Protein AF-A0A3D5I800-F1 (afdb_monomer_lite)

Foldseek 3Di:
DVLQADPQRNVSPCSLLLLLLVLLVQLQDADDRDDDPCSLQVHAFPVVQCVVVVDPVVRSVDDDDPVRLVVQLVPCPDSRVVSNVLSVLSVVLLVPDQQSHNPWDKDWQPQDDQKTWMWTAHPVRPKIKIKIWGAGQAKDKAQCVSPPDDLVAWKAFSSPRDTDHSPDRIDTAHGGDITIIMRPD

Radius of gyration: 18.25 Å; chains: 1; bounding box: 41×35×56 Å

Secondary structure (DSSP, 8-state):
-TTT-BTTBTT-TTHHHHHHHHHHHHHHSSS-----GGGGGTPPP-HHHHHHH--GGGGG-PPPPHHHHHHHHH-TTSHHHHHHHHHHHHHHHHHT-GGGSTTSEEEE----SSEEEEEEE-TTS--EEEEEEE-SSS-EEEEGGGTT--TTS-EEETTT-PEEPTT--EEEEPTT-EEEEES--

Structure (mmCIF, N/CA/C/O backbone):
data_AF-A0A3D5I800-F1
#
_entry.id   AF-A0A3D5I800-F1
#
loop_
_atom_site.group_PDB
_atom_site.id
_atom_site.type_symbol
_atom_site.label_atom_id
_atom_site.label_alt_id
_atom_site.label_comp_id
_atom_site.label_asym_id
_atom_site.label_entity_id
_atom_site.label_seq_id
_atom_site.pdbx_PDB_ins_code
_atom_site.Cartn_x
_atom_site.Cartn_y
_atom_site.Cartn_z
_atom_site.occupancy
_atom_site.B_iso_or_equiv
_atom_site.auth_seq_id
_atom_site.auth_comp_id
_atom_site.auth_asym_id
_atom_site.auth_atom_id
_atom_site.pdbx_PDB_model_num
ATOM 1 N N . ASP A 1 1 ? -6.195 8.550 17.268 1.00 68.25 1 ASP A N 1
ATOM 2 C CA . ASP A 1 1 ? -6.037 7.678 16.099 1.00 68.25 1 ASP A CA 1
ATOM 3 C C . ASP A 1 1 ? -4.669 7.975 15.502 1.00 68.25 1 ASP A C 1
ATOM 5 O O . ASP A 1 1 ? -4.365 9.146 15.318 1.00 68.25 1 ASP A O 1
ATOM 9 N N . ALA A 1 2 ? -3.817 6.963 15.325 1.00 68.50 2 ALA A N 1
ATOM 10 C CA . ALA A 1 2 ? -2.429 7.155 14.894 1.00 68.50 2 ALA A CA 1
ATOM 11 C C . ALA A 1 2 ? -2.298 7.560 13.416 1.00 68.50 2 ALA A C 1
ATOM 13 O O . ALA A 1 2 ? -1.291 8.156 13.051 1.00 68.50 2 ALA A O 1
ATOM 14 N N . LEU A 1 3 ? -3.298 7.253 12.581 1.00 79.81 3 LEU A N 1
ATOM 15 C CA . LEU A 1 3 ? -3.317 7.628 11.160 1.00 79.81 3 LEU A CA 1
ATOM 16 C C . LEU A 1 3 ? -4.385 8.685 10.847 1.00 79.81 3 LEU A C 1
ATOM 18 O O . LEU A 1 3 ? -4.457 9.170 9.718 1.00 79.81 3 LEU A O 1
ATOM 22 N N . GLY A 1 4 ? -5.177 9.077 11.848 1.00 82.25 4 GLY A N 1
ATOM 23 C CA . GLY A 1 4 ? -6.263 10.041 11.703 1.00 82.25 4 GLY A CA 1
ATOM 24 C C . GLY A 1 4 ? -5.801 11.410 11.211 1.00 82.25 4 GLY A C 1
ATOM 25 O O . GLY A 1 4 ? -6.392 11.936 10.280 1.00 82.25 4 GLY A O 1
ATOM 26 N N . GLN A 1 5 ? -4.731 11.971 11.782 1.00 89.12 5 GLN A N 1
ATOM 27 C CA . GLN A 1 5 ? -4.221 13.317 11.474 1.00 89.12 5 GLN A CA 1
ATOM 28 C C . GLN A 1 5 ? -2.692 13.350 11.569 1.00 89.12 5 GLN A C 1
ATOM 30 O O . GLN A 1 5 ? -2.092 12.531 12.267 1.00 89.12 5 GLN A O 1
ATOM 35 N N . THR A 1 6 ? -2.065 14.312 10.894 1.00 89.38 6 THR A N 1
ATOM 36 C CA . THR A 1 6 ? -0.623 14.595 10.996 1.00 89.38 6 THR A CA 1
ATOM 37 C C . THR A 1 6 ? -0.386 16.105 11.048 1.00 89.38 6 THR A C 1
ATOM 39 O O . THR A 1 6 ? -1.284 16.884 10.740 1.00 89.38 6 THR A O 1
ATOM 42 N N . ASP A 1 7 ? 0.836 16.539 11.366 1.00 89.56 7 ASP A N 1
ATOM 43 C CA . ASP A 1 7 ? 1.195 17.968 11.339 1.00 89.56 7 ASP A CA 1
ATOM 44 C C . ASP A 1 7 ? 1.013 18.601 9.943 1.00 89.56 7 ASP A C 1
ATOM 46 O O . ASP A 1 7 ? 0.787 19.803 9.822 1.00 89.56 7 ASP A O 1
ATOM 50 N N . THR A 1 8 ? 1.093 17.790 8.880 1.00 88.75 8 THR A N 1
ATOM 51 C CA . THR A 1 8 ? 0.937 18.213 7.477 1.00 88.75 8 THR A CA 1
ATOM 52 C C . THR A 1 8 ? -0.451 17.930 6.892 1.00 88.75 8 THR A C 1
ATOM 54 O O . THR A 1 8 ? -0.758 18.413 5.806 1.00 88.75 8 THR A O 1
ATOM 57 N N . ASP A 1 9 ? -1.304 17.205 7.616 1.00 92.62 9 ASP A N 1
ATOM 58 C CA . ASP A 1 9 ? -2.738 17.044 7.365 1.00 92.62 9 ASP A CA 1
ATOM 59 C C . ASP A 1 9 ? -3.498 17.098 8.705 1.00 92.62 9 ASP A C 1
ATOM 61 O O . ASP A 1 9 ? -3.936 16.067 9.237 1.00 92.62 9 ASP A O 1
ATOM 65 N N . PRO A 1 10 ? -3.653 18.305 9.279 1.00 91.62 10 PRO A N 1
ATOM 66 C CA . PRO A 1 10 ? -4.320 18.478 10.566 1.00 91.62 10 PRO A CA 1
ATOM 67 C C . PRO A 1 10 ? -5.827 18.209 10.479 1.00 91.62 10 PRO A C 1
ATOM 69 O O . PRO A 1 10 ? -6.472 17.963 11.494 1.00 91.62 10 PRO A O 1
ATOM 72 N N . SER A 1 11 ? -6.404 18.253 9.273 1.00 93.19 11 SER A N 1
ATOM 73 C CA . SER A 1 11 ? -7.823 17.970 9.045 1.00 93.19 11 SER A CA 1
ATOM 74 C C . SER A 1 11 ? -8.146 16.477 9.007 1.00 93.19 11 SER A C 1
ATOM 76 O O . SER A 1 11 ? -9.292 16.097 9.230 1.00 93.19 11 SER A O 1
ATOM 78 N N . GLY A 1 12 ? -7.143 15.631 8.762 1.00 91.81 12 GLY A N 1
ATOM 79 C CA . GLY A 1 12 ? -7.338 14.204 8.544 1.00 91.81 12 GLY A CA 1
ATOM 80 C C . GLY A 1 12 ? -7.936 13.871 7.178 1.00 91.81 12 GLY A C 1
ATOM 81 O O . GLY A 1 12 ? -8.498 12.791 7.010 1.00 91.81 12 GLY A O 1
ATOM 82 N N . GLN A 1 13 ? -7.812 14.779 6.206 1.00 94.56 13 GLN A N 1
ATOM 83 C CA . GLN A 1 13 ? -8.347 14.621 4.856 1.00 94.56 13 GLN A CA 1
ATOM 84 C C . GLN A 1 13 ? -7.865 13.326 4.194 1.00 94.56 13 GLN A C 1
ATOM 86 O O . GLN A 1 13 ? -8.641 12.690 3.490 1.00 94.56 13 GLN A O 1
ATOM 91 N N . PHE A 1 14 ? -6.613 12.932 4.437 1.00 94.94 14 PHE A N 1
ATOM 92 C CA . PHE A 1 14 ? -5.987 11.773 3.799 1.00 94.94 14 PHE A CA 1
ATOM 93 C C . PHE A 1 14 ? -5.919 10.538 4.705 1.00 94.94 14 PHE A C 1
ATOM 95 O O . PHE A 1 14 ? -4.977 9.747 4.622 1.00 94.94 14 PHE A O 1
ATOM 102 N N . VAL A 1 15 ? -6.853 10.393 5.650 1.00 93.56 15 VAL A N 1
ATOM 103 C CA . VAL A 1 15 ? -6.837 9.274 6.609 1.00 93.56 15 VAL A CA 1
ATOM 104 C C . VAL A 1 15 ? -6.858 7.914 5.906 1.00 93.56 15 VAL A C 1
ATOM 106 O O . VAL A 1 15 ? -6.110 7.014 6.292 1.00 93.56 15 VAL A O 1
ATOM 109 N N . MET A 1 16 ? -7.659 7.774 4.848 1.00 93.31 16 MET A N 1
ATOM 110 C CA . MET A 1 16 ? -7.802 6.519 4.116 1.00 93.31 16 MET A CA 1
ATOM 111 C C . MET A 1 16 ? -6.554 6.222 3.280 1.00 93.31 16 MET A C 1
ATOM 113 O O . MET A 1 16 ? -6.027 5.112 3.307 1.00 93.31 16 MET A O 1
ATOM 117 N N . GLU A 1 17 ? -6.019 7.225 2.596 1.00 96.00 17 GLU A N 1
ATOM 118 C CA . GLU A 1 17 ? -4.810 7.105 1.791 1.00 96.00 17 GLU A CA 1
ATOM 119 C C . GLU A 1 17 ? -3.601 6.790 2.676 1.00 96.00 17 GLU A C 1
ATOM 121 O O . GLU A 1 17 ? -2.831 5.889 2.356 1.00 96.00 17 GLU A O 1
ATOM 126 N N . ARG A 1 18 ? -3.473 7.431 3.847 1.00 95.56 18 ARG A N 1
ATOM 127 C CA . ARG A 1 18 ? -2.457 7.074 4.852 1.00 95.56 18 ARG A CA 1
ATOM 128 C C . ARG A 1 18 ? -2.601 5.645 5.344 1.00 95.56 18 ARG A C 1
ATOM 130 O O . ARG A 1 18 ? -1.601 4.936 5.473 1.00 95.56 18 ARG A O 1
ATOM 137 N N . TYR A 1 19 ? -3.830 5.238 5.651 1.00 95.12 19 TYR A N 1
ATOM 138 C CA . TYR A 1 19 ? -4.133 3.881 6.080 1.00 95.12 19 TYR A CA 1
ATOM 139 C C . TYR A 1 19 ? -3.678 2.862 5.030 1.00 95.12 19 TYR A C 1
ATOM 141 O O . TYR A 1 19 ? -2.951 1.920 5.363 1.00 95.12 19 TYR A O 1
ATOM 149 N N . LEU A 1 20 ? -4.031 3.078 3.763 1.00 96.56 20 LEU A N 1
ATOM 150 C CA . LEU A 1 20 ? -3.644 2.198 2.666 1.00 96.56 20 LEU A CA 1
ATOM 151 C C . LEU A 1 20 ? -2.139 2.231 2.406 1.00 96.56 20 LEU A C 1
ATOM 153 O O . LEU A 1 20 ? -1.548 1.169 2.233 1.00 96.56 20 LEU A O 1
ATOM 157 N N . ALA A 1 21 ? -1.503 3.402 2.450 1.00 97.44 21 ALA A N 1
ATOM 158 C CA . ALA A 1 21 ? -0.060 3.550 2.284 1.00 97.44 21 ALA A CA 1
ATOM 159 C C . ALA A 1 21 ? 0.712 2.717 3.314 1.00 97.44 21 ALA A C 1
ATOM 161 O O . ALA A 1 21 ? 1.593 1.935 2.956 1.00 97.44 21 ALA A O 1
ATOM 162 N N . ALA A 1 22 ? 0.340 2.820 4.594 1.00 96.38 22 ALA A N 1
ATOM 163 C CA . ALA A 1 22 ? 0.980 2.069 5.671 1.00 96.38 22 ALA A CA 1
ATOM 164 C C . ALA A 1 22 ? 0.86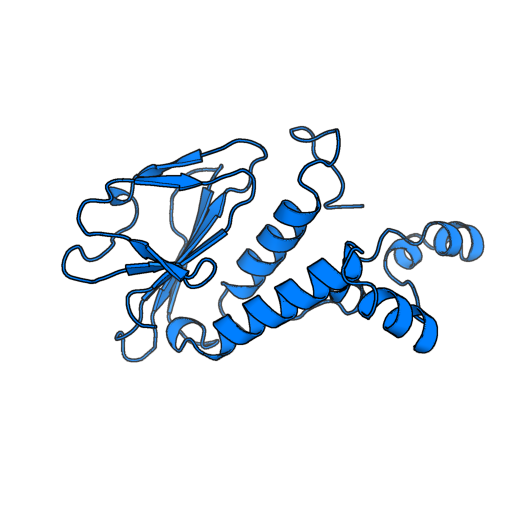2 0.548 5.463 1.00 96.38 22 ALA A C 1
ATOM 166 O O . ALA A 1 22 ? 1.843 -0.184 5.620 1.00 96.38 22 ALA A O 1
ATOM 167 N N . HIS A 1 23 ? -0.319 0.070 5.059 1.00 97.25 23 HIS A N 1
ATOM 168 C CA . HIS A 1 23 ? -0.533 -1.350 4.785 1.00 97.25 23 HIS A CA 1
ATOM 169 C C . HIS A 1 23 ? 0.185 -1.806 3.515 1.00 97.25 23 HIS A C 1
ATOM 171 O O . HIS A 1 23 ? 0.810 -2.860 3.536 1.00 97.25 23 HIS A O 1
ATOM 177 N N . CYS A 1 24 ? 0.174 -1.023 2.434 1.00 98.00 24 CYS A N 1
ATOM 178 C CA . CYS A 1 24 ? 0.892 -1.364 1.208 1.00 98.00 24 CYS A CA 1
ATOM 179 C C . CYS A 1 24 ? 2.409 -1.407 1.427 1.00 98.00 24 CYS A C 1
ATOM 181 O O . CYS A 1 24 ? 3.065 -2.295 0.886 1.00 98.00 24 CYS A O 1
ATOM 183 N N . ILE A 1 25 ? 2.967 -0.512 2.252 1.00 97.75 25 ILE A N 1
ATOM 184 C CA . ILE A 1 25 ? 4.374 -0.574 2.672 1.00 97.75 25 ILE A CA 1
ATOM 185 C C . ILE A 1 25 ? 4.639 -1.893 3.404 1.00 97.75 25 ILE A C 1
ATOM 187 O O . ILE A 1 25 ? 5.519 -2.650 2.999 1.00 97.75 25 ILE A O 1
ATOM 191 N N . MET A 1 26 ? 3.846 -2.213 4.432 1.00 97.00 26 MET A N 1
ATOM 192 C CA . MET A 1 26 ? 3.968 -3.473 5.178 1.00 97.00 26 MET A CA 1
ATOM 193 C C . MET A 1 26 ? 3.841 -4.699 4.261 1.00 97.00 26 MET A C 1
ATOM 195 O O . MET A 1 26 ? 4.598 -5.658 4.391 1.00 97.00 26 MET A O 1
ATOM 199 N N . PHE A 1 27 ? 2.911 -4.667 3.307 1.00 97.69 27 PHE A N 1
ATOM 200 C CA . PHE A 1 27 ? 2.710 -5.725 2.324 1.00 97.69 27 PHE A CA 1
ATOM 201 C C . PHE A 1 27 ? 3.779 -5.766 1.243 1.00 97.69 27 PHE A C 1
ATOM 203 O O . PHE A 1 27 ? 3.834 -6.760 0.542 1.00 97.69 27 PHE A O 1
ATOM 210 N N . ALA A 1 28 ? 4.615 -4.751 1.063 1.00 97.50 28 ALA A N 1
ATOM 211 C CA . ALA A 1 28 ? 5.714 -4.802 0.105 1.00 97.50 28 ALA A CA 1
ATOM 212 C C . ALA A 1 28 ? 6.990 -5.410 0.707 1.00 97.50 28 ALA A C 1
ATOM 214 O O . ALA A 1 28 ? 7.847 -5.891 -0.038 1.00 97.50 28 ALA A O 1
ATOM 215 N N . PHE A 1 29 ? 7.108 -5.424 2.038 1.00 97.06 29 PHE A N 1
ATOM 216 C CA . PHE A 1 29 ? 8.269 -5.962 2.742 1.00 97.06 29 PHE A CA 1
ATOM 217 C C . PHE A 1 29 ? 8.421 -7.486 2.597 1.00 97.06 29 PHE A C 1
ATOM 219 O O . PHE A 1 29 ? 7.474 -8.244 2.330 1.00 97.06 29 PHE A O 1
ATOM 226 N N . GLU A 1 30 ? 9.669 -7.939 2.685 1.00 95.31 30 GLU A N 1
ATOM 227 C CA . GLU A 1 30 ? 10.041 -9.349 2.779 1.00 95.31 30 GLU A CA 1
ATOM 228 C C . GLU A 1 30 ? 9.439 -10.001 4.029 1.00 95.31 30 GLU A C 1
ATOM 230 O O . GLU A 1 30 ? 9.161 -9.343 5.032 1.00 95.31 30 GLU A O 1
ATOM 235 N N . GLY A 1 31 ? 9.205 -11.310 3.951 1.00 94.81 31 GLY A N 1
ATOM 236 C CA . GLY A 1 31 ? 8.518 -12.052 5.003 1.00 94.81 31 GLY A CA 1
ATOM 237 C C . GLY A 1 31 ? 6.996 -12.156 4.843 1.00 94.81 31 GLY A C 1
ATOM 238 O O . GLY A 1 31 ? 6.406 -11.870 3.795 1.00 94.81 31 GLY A O 1
ATOM 239 N N . VAL A 1 32 ? 6.362 -12.651 5.908 1.00 94.62 32 VAL A N 1
ATOM 240 C CA . VAL A 1 32 ? 4.914 -12.882 5.986 1.00 94.62 32 VAL A CA 1
ATOM 241 C C . VAL A 1 32 ? 4.273 -11.714 6.738 1.00 94.62 32 VAL A C 1
ATOM 243 O O . VAL A 1 32 ? 4.547 -11.553 7.929 1.00 94.62 32 VAL A O 1
ATOM 246 N N . PRO A 1 33 ? 3.433 -10.889 6.087 1.00 93.12 33 PRO A N 1
ATOM 247 C CA . PRO A 1 33 ? 2.803 -9.761 6.756 1.00 93.12 33 PRO A CA 1
ATOM 248 C C . PRO A 1 33 ? 1.789 -10.256 7.792 1.00 93.12 33 PRO A C 1
ATOM 250 O O . PRO A 1 33 ? 0.944 -11.102 7.497 1.00 93.12 33 PRO A O 1
ATOM 253 N N . ALA A 1 34 ? 1.852 -9.700 9.000 1.00 92.75 34 ALA A N 1
ATOM 254 C CA . ALA A 1 34 ? 0.876 -9.942 10.053 1.00 92.75 34 ALA A CA 1
ATOM 255 C C . ALA A 1 34 ? -0.034 -8.720 10.184 1.00 92.75 34 ALA A C 1
ATOM 257 O O . ALA A 1 34 ? 0.440 -7.612 10.428 1.00 92.75 34 ALA A O 1
ATOM 258 N N . ILE A 1 35 ? -1.342 -8.921 10.037 1.00 90.12 35 ILE A N 1
ATOM 259 C CA . ILE A 1 35 ? -2.328 -7.843 10.136 1.00 90.12 35 ILE A CA 1
ATOM 260 C C . ILE A 1 35 ? -3.024 -7.939 11.491 1.00 90.12 35 ILE A C 1
ATOM 262 O O . ILE A 1 35 ? -3.519 -8.999 11.876 1.00 90.12 35 ILE A O 1
ATOM 266 N N . TYR A 1 36 ? -3.081 -6.827 12.222 1.00 91.06 36 TYR A N 1
ATOM 267 C CA . TYR A 1 36 ? -3.880 -6.755 13.439 1.00 91.06 36 TYR A CA 1
ATOM 268 C C . TYR A 1 36 ? -5.374 -6.762 13.089 1.00 91.06 36 TYR A C 1
ATOM 270 O O . TYR A 1 36 ? -5.808 -5.978 12.252 1.00 91.06 36 TYR A O 1
ATOM 278 N N . PHE A 1 37 ? -6.169 -7.615 13.742 1.00 91.00 37 PHE A N 1
ATOM 279 C CA . PHE A 1 37 ? -7.572 -7.849 13.370 1.00 91.00 37 PHE A CA 1
ATOM 280 C C . PHE A 1 37 ? -8.401 -6.561 13.257 1.00 91.00 37 PHE A C 1
ATOM 282 O O . PHE A 1 37 ? -9.034 -6.334 12.235 1.00 91.00 37 PHE A O 1
ATOM 289 N N . ASN A 1 38 ? -8.338 -5.666 14.249 1.00 90.88 38 ASN A N 1
ATOM 290 C CA . ASN A 1 38 ? -9.102 -4.411 14.208 1.00 90.88 38 ASN A CA 1
ATOM 291 C C . ASN A 1 38 ? -8.594 -3.435 13.135 1.00 90.88 38 ASN A C 1
ATOM 293 O O . ASN A 1 38 ? -9.354 -2.582 12.669 1.00 90.88 38 ASN A O 1
ATOM 297 N N . SER A 1 39 ? -7.332 -3.565 12.716 1.00 88.12 39 SER A N 1
ATOM 298 C CA . SER A 1 39 ? -6.792 -2.768 11.618 1.00 88.12 39 SER A CA 1
ATOM 299 C C . SER A 1 39 ? -7.413 -3.151 10.283 1.00 88.12 39 SER A C 1
ATOM 301 O O . SER A 1 39 ? -7.491 -2.274 9.440 1.00 88.12 39 SER A O 1
ATOM 303 N N . LEU A 1 40 ? -7.924 -4.376 10.090 1.00 89.62 40 LEU A N 1
ATOM 304 C CA . LEU A 1 40 ? -8.604 -4.782 8.845 1.00 89.62 40 LEU A CA 1
ATOM 305 C C . LEU A 1 40 ? -9.816 -3.908 8.499 1.00 89.62 40 LEU A C 1
ATOM 307 O O . LEU A 1 40 ? -10.193 -3.827 7.337 1.00 89.62 40 LEU A O 1
ATOM 311 N N . PHE A 1 41 ? -10.409 -3.266 9.505 1.00 89.38 41 PHE A N 1
ATOM 312 C CA . PHE A 1 41 ? -11.642 -2.489 9.381 1.00 89.38 41 PHE A CA 1
ATOM 313 C C . PHE A 1 41 ? -11.423 -0.998 9.645 1.00 89.38 41 PHE A C 1
ATOM 315 O O . PHE A 1 41 ? -12.383 -0.287 9.917 1.00 89.38 41 PHE A O 1
ATOM 322 N N . ALA A 1 42 ? -10.162 -0.539 9.658 1.00 87.94 42 ALA A N 1
ATOM 323 C CA . ALA A 1 42 ? -9.796 0.836 10.014 1.00 87.94 42 ALA A CA 1
ATOM 324 C C . ALA A 1 42 ? -10.504 1.327 11.300 1.00 87.94 42 ALA A C 1
ATOM 326 O O . ALA A 1 42 ? -11.007 2.446 11.380 1.00 87.94 42 ALA A O 1
ATOM 327 N N . THR A 1 43 ? -10.581 0.443 12.303 1.00 84.81 43 THR A N 1
ATOM 328 C CA . THR A 1 43 ? -11.360 0.677 13.525 1.00 84.81 43 THR A CA 1
ATOM 329 C C . THR A 1 43 ? -10.835 1.903 14.273 1.00 84.81 43 THR A C 1
ATOM 331 O O . THR A 1 43 ? -9.647 1.975 14.593 1.00 84.81 43 THR A O 1
ATOM 334 N N . ALA A 1 44 ? -11.730 2.830 14.614 1.00 84.56 44 ALA A N 1
ATOM 335 C CA . ALA A 1 44 ? -11.393 3.986 15.435 1.00 84.56 44 ALA A CA 1
ATOM 336 C C . ALA A 1 44 ? -11.010 3.589 16.874 1.00 84.56 44 ALA A C 1
ATOM 338 O O . ALA A 1 44 ? -11.337 2.513 17.378 1.00 84.56 44 ALA A O 1
ATOM 339 N N . ASN A 1 45 ? -10.340 4.506 17.570 1.00 88.00 45 ASN A N 1
ATOM 340 C CA . ASN A 1 45 ? -9.981 4.341 18.976 1.00 88.00 45 ASN A CA 1
ATOM 341 C C . ASN A 1 45 ? -11.220 4.078 19.861 1.00 88.00 45 ASN A C 1
ATOM 343 O O . ASN A 1 45 ? -12.159 4.871 19.877 1.00 88.00 45 ASN A O 1
ATOM 347 N N . PHE A 1 46 ? -11.171 3.028 20.683 1.00 90.56 46 PHE A N 1
ATOM 348 C CA . PHE A 1 46 ? -12.236 2.650 21.616 1.00 90.56 46 PHE A CA 1
ATOM 349 C C . PHE A 1 46 ? -12.132 3.415 22.945 1.00 90.56 46 PHE A C 1
ATOM 351 O O . PHE A 1 46 ? -11.675 2.890 23.967 1.00 90.56 46 PHE A O 1
ATOM 358 N N . TYR A 1 47 ? -12.513 4.693 22.929 1.00 90.94 47 TYR A N 1
ATOM 359 C CA . TYR A 1 47 ? -12.402 5.584 24.088 1.00 90.94 47 TYR A CA 1
ATOM 360 C C . TYR A 1 47 ? -13.315 5.178 25.251 1.00 90.94 47 TYR A C 1
ATOM 362 O O . TYR A 1 47 ? -12.917 5.306 26.409 1.00 90.94 47 TYR A O 1
ATOM 370 N N . GLU A 1 48 ? -14.507 4.660 24.967 1.00 91.19 48 GLU A N 1
ATOM 371 C CA . GLU A 1 48 ? -15.461 4.152 25.958 1.00 91.19 48 GLU A CA 1
ATOM 372 C C . GLU A 1 48 ? -14.824 3.029 26.778 1.00 91.19 48 GLU A C 1
ATOM 374 O O . GLU A 1 48 ? -14.802 3.092 28.006 1.00 91.19 48 GLU A O 1
ATOM 379 N N . GLY A 1 49 ? -14.167 2.074 26.114 1.00 88.38 49 GLY A N 1
ATOM 380 C CA . GLY A 1 49 ? -13.458 0.996 26.794 1.00 88.38 49 GLY A CA 1
ATOM 381 C C . GLY A 1 49 ? -12.319 1.486 27.686 1.00 88.38 49 GLY A C 1
ATOM 382 O O . GLY A 1 49 ? -12.071 0.907 28.744 1.00 88.38 49 GLY 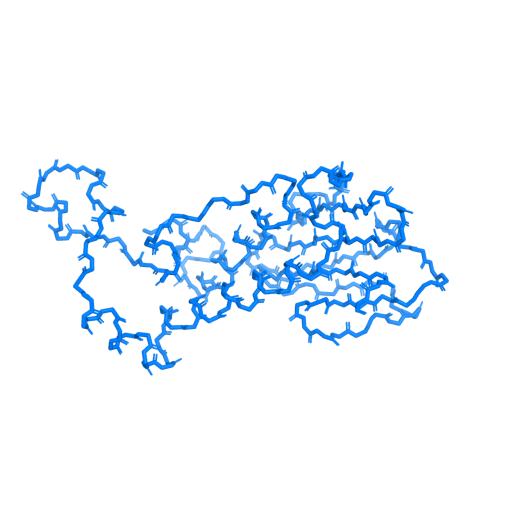A O 1
ATOM 383 N N . VAL A 1 50 ? -11.626 2.568 27.318 1.00 92.69 50 VAL A N 1
ATOM 384 C CA . VAL A 1 50 ? -10.614 3.180 28.199 1.00 92.69 50 VAL A CA 1
ATOM 385 C C . VAL A 1 50 ? -11.273 3.800 29.431 1.00 92.69 50 VAL A C 1
ATOM 387 O O . VAL A 1 50 ? -10.772 3.603 30.538 1.00 92.69 50 VAL A O 1
ATOM 390 N N . LYS A 1 51 ? -12.399 4.507 29.262 1.00 92.88 51 LYS A N 1
ATOM 391 C CA . LYS A 1 51 ? -13.154 5.104 30.378 1.00 92.88 51 LYS A CA 1
ATOM 392 C C . LYS A 1 51 ? -13.636 4.037 31.365 1.00 92.88 51 LYS A C 1
ATOM 394 O O . LYS A 1 51 ? -13.506 4.230 32.571 1.00 92.88 51 LYS A O 1
ATOM 399 N N . GLU A 1 52 ? -14.133 2.912 30.860 1.00 93.00 52 GLU A N 1
ATOM 400 C CA . GLU A 1 52 ? -14.643 1.806 31.677 1.00 93.00 52 GLU A CA 1
ATOM 401 C C . GLU A 1 52 ? -13.523 1.020 32.369 1.00 93.00 52 GLU A C 1
ATOM 403 O O . GLU A 1 52 ? -13.577 0.771 33.572 1.00 93.00 52 GLU A O 1
ATOM 408 N N . THR A 1 53 ? -12.481 0.640 31.625 1.00 92.19 53 THR A N 1
ATOM 409 C CA . THR A 1 53 ? -11.440 -0.272 32.132 1.00 92.19 53 THR A CA 1
ATOM 410 C C . THR A 1 53 ? -10.282 0.433 32.832 1.00 92.19 53 THR A C 1
ATOM 412 O O . THR A 1 53 ? -9.508 -0.219 33.526 1.00 92.19 53 THR A O 1
ATOM 415 N N . ARG A 1 54 ? -10.116 1.747 32.621 1.00 93.06 54 ARG A N 1
ATOM 416 C CA . ARG A 1 54 ? -8.950 2.549 33.047 1.00 93.06 54 ARG A CA 1
ATOM 417 C C . ARG A 1 54 ? -7.597 2.022 32.543 1.00 93.06 54 ARG A C 1
ATOM 419 O O . ARG A 1 54 ? -6.547 2.400 33.059 1.00 93.06 54 ARG A O 1
ATOM 426 N N . HIS A 1 55 ? -7.601 1.172 31.517 1.00 92.12 55 HIS A N 1
ATOM 427 C CA . HIS A 1 55 ? -6.396 0.642 30.890 1.00 92.12 55 HIS A CA 1
ATOM 428 C C . HIS A 1 55 ? -6.202 1.245 29.498 1.00 92.12 55 HIS A C 1
ATOM 430 O O . HIS A 1 55 ? -6.977 0.985 28.581 1.00 92.12 55 HIS A O 1
ATOM 436 N N . ASN A 1 56 ? -5.102 1.978 29.297 1.00 91.00 56 ASN A N 1
ATOM 437 C CA . ASN A 1 56 ? -4.815 2.651 28.021 1.00 91.00 56 ASN A CA 1
ATOM 438 C C . ASN A 1 56 ? -4.770 1.688 26.825 1.00 91.00 56 ASN A C 1
ATOM 440 O O . ASN A 1 56 ? -5.175 2.052 25.729 1.00 91.00 56 ASN A O 1
ATOM 444 N N . ARG A 1 57 ? -4.325 0.437 27.021 1.00 89.62 57 ARG A N 1
ATOM 445 C CA . ARG A 1 57 ? -4.269 -0.571 25.943 1.00 89.62 57 ARG A CA 1
ATOM 446 C C . ARG A 1 57 ? -5.645 -0.961 25.397 1.00 89.62 57 ARG A C 1
ATOM 448 O O . ARG A 1 57 ? -5.706 -1.486 24.289 1.00 89.62 57 ARG A O 1
ATOM 455 N N . THR A 1 58 ? -6.724 -0.719 26.141 1.00 93.25 58 THR A N 1
ATOM 456 C CA . THR A 1 58 ? -8.096 -0.996 25.694 1.00 93.25 58 THR A CA 1
ATOM 457 C C . THR A 1 58 ? -8.478 -0.160 24.474 1.00 93.25 58 THR A C 1
ATOM 459 O O . THR A 1 58 ? -9.290 -0.610 23.674 1.00 93.25 58 THR A O 1
ATOM 462 N N . ILE A 1 59 ? -7.811 0.982 24.261 1.00 91.06 59 ILE A N 1
ATOM 463 C CA . ILE A 1 59 ? -8.074 1.898 23.147 1.00 91.06 59 ILE A CA 1
ATOM 464 C C . ILE A 1 59 ? -8.007 1.230 21.764 1.00 91.06 59 ILE A C 1
ATOM 466 O O . ILE A 1 59 ? -8.753 1.618 20.878 1.00 91.06 59 ILE A O 1
ATOM 470 N N . ASN A 1 60 ? -7.175 0.195 21.594 1.00 87.12 60 ASN A N 1
ATOM 471 C CA . ASN A 1 60 ? -7.015 -0.525 20.322 1.00 87.12 60 ASN A CA 1
ATOM 472 C C . ASN A 1 60 ? -7.661 -1.923 20.338 1.00 87.12 60 ASN A C 1
ATOM 474 O O . ASN A 1 60 ? -7.505 -2.681 19.388 1.00 87.12 60 ASN A O 1
ATOM 478 N N . ARG A 1 61 ? -8.361 -2.303 21.416 1.00 91.31 61 ARG A N 1
ATOM 479 C CA . ARG A 1 61 ? -8.858 -3.672 21.658 1.00 91.31 61 ARG A CA 1
ATOM 480 C C . ARG A 1 61 ? -10.384 -3.756 21.651 1.00 91.31 61 ARG A C 1
ATOM 482 O O . ARG A 1 61 ? -10.951 -4.510 22.445 1.00 91.31 61 ARG A O 1
ATOM 489 N N . LEU A 1 62 ? -11.039 -2.986 20.778 1.00 91.44 62 LEU A N 1
ATOM 490 C CA . LEU A 1 62 ? -12.477 -3.127 20.550 1.00 91.44 62 LEU A CA 1
ATOM 491 C C . LEU A 1 62 ? -12.803 -4.596 20.253 1.00 91.44 62 LEU A C 1
ATOM 493 O O . LEU A 1 62 ? -12.081 -5.256 19.501 1.00 91.44 62 LEU A O 1
ATOM 497 N N . LYS A 1 63 ? -13.863 -5.100 20.886 1.00 91.31 63 LYS A N 1
ATOM 498 C CA . LYS A 1 63 ? -14.414 -6.425 20.613 1.00 91.31 63 LYS A CA 1
ATOM 499 C C . LYS A 1 63 ? -15.656 -6.251 19.760 1.00 91.31 63 LYS A C 1
ATOM 501 O O . LYS A 1 63 ? -16.615 -5.625 20.200 1.00 91.31 63 LYS A O 1
ATOM 506 N N . TRP A 1 64 ? -15.624 -6.827 18.572 1.00 90.69 64 TRP A N 1
ATOM 507 C CA . TRP A 1 64 ? -16.748 -6.806 17.655 1.00 90.69 64 TRP A CA 1
ATOM 508 C C . TRP A 1 64 ? -17.778 -7.866 18.036 1.00 90.69 64 TRP A C 1
ATOM 510 O O . TRP A 1 64 ? -17.417 -9.005 18.345 1.00 90.69 64 TRP A O 1
ATOM 520 N N . LYS A 1 65 ? -19.059 -7.495 17.995 1.00 93.94 65 LYS A N 1
ATOM 521 C CA . LYS A 1 65 ? -20.126 -8.474 17.788 1.00 93.94 65 LYS A CA 1
ATOM 522 C C . LYS A 1 65 ? -20.198 -8.762 16.294 1.00 93.94 65 LYS A C 1
ATOM 524 O O . LYS A 1 65 ? -20.020 -7.848 15.494 1.00 93.94 65 LYS A O 1
ATOM 529 N N . GLN A 1 66 ? -20.422 -10.024 15.949 1.00 92.88 66 GLN A N 1
ATOM 530 C CA . GLN A 1 66 ? -20.406 -10.474 14.561 1.00 92.88 66 GLN A CA 1
ATOM 531 C C . GLN A 1 66 ? -21.428 -9.708 13.713 1.00 92.88 66 GLN A C 1
ATOM 533 O O . GLN A 1 66 ? -21.022 -9.048 12.766 1.00 92.88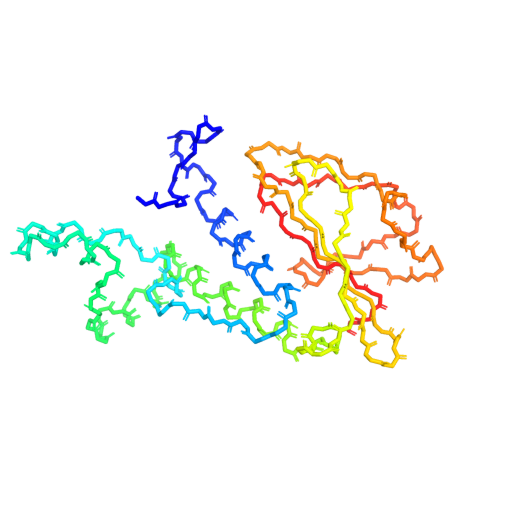 66 GLN A O 1
ATOM 538 N N . ASP A 1 67 ? -22.696 -9.705 14.126 1.00 94.62 67 ASP A N 1
ATOM 539 C CA . ASP A 1 67 ? -23.785 -9.049 13.391 1.00 94.62 67 ASP A CA 1
ATOM 540 C C . ASP A 1 67 ? -23.532 -7.544 13.176 1.00 94.62 67 ASP A C 1
ATOM 542 O O . ASP A 1 67 ? -23.799 -7.010 12.101 1.00 94.62 67 ASP A O 1
ATOM 546 N N . ASP A 1 68 ? -22.963 -6.859 14.177 1.00 91.56 68 ASP A N 1
ATOM 547 C CA . ASP A 1 68 ? -22.637 -5.429 14.083 1.00 91.56 68 ASP A CA 1
ATOM 548 C C . ASP A 1 68 ? -21.540 -5.181 13.035 1.00 91.56 68 ASP A C 1
ATOM 550 O O . ASP A 1 68 ? -21.615 -4.234 12.252 1.00 91.56 68 ASP A O 1
ATOM 554 N N . LEU A 1 69 ? -20.507 -6.031 13.021 1.00 91.69 69 LEU A N 1
ATOM 555 C CA . LEU A 1 69 ? -19.411 -5.923 12.063 1.00 91.69 69 LEU A CA 1
ATOM 556 C C . LEU A 1 69 ? -19.877 -6.273 10.648 1.00 91.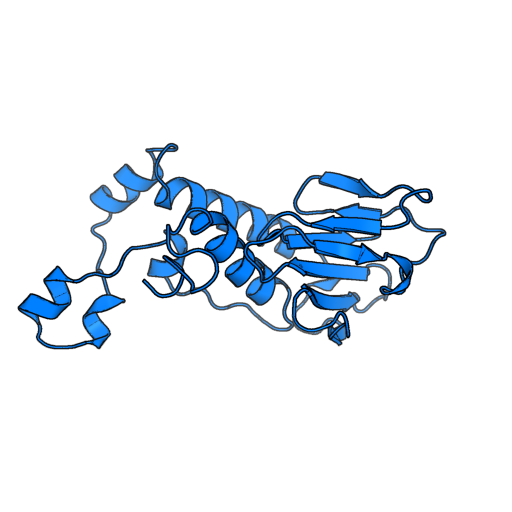69 69 LEU A C 1
ATOM 558 O O . LEU A 1 69 ? -19.551 -5.546 9.717 1.00 91.69 69 LEU A O 1
ATOM 562 N N . GLU A 1 70 ? -20.646 -7.349 10.484 1.00 91.94 70 GLU A N 1
ATOM 563 C CA . GLU A 1 70 ? -21.224 -7.738 9.192 1.00 91.94 70 GLU A CA 1
ATOM 564 C C . GLU A 1 70 ? -22.089 -6.608 8.623 1.00 91.94 70 GLU A C 1
ATOM 566 O O . GLU A 1 70 ? -21.877 -6.197 7.484 1.00 91.94 70 GLU A O 1
ATOM 571 N N . GLY A 1 71 ? -22.949 -5.998 9.445 1.00 91.81 71 GLY A N 1
ATOM 572 C CA . GLY A 1 71 ? -23.760 -4.854 9.027 1.00 91.81 71 GLY A CA 1
ATOM 573 C C . GLY A 1 71 ? -22.939 -3.639 8.573 1.00 91.81 71 GLY A C 1
ATOM 574 O O . GLY A 1 71 ? -23.327 -2.956 7.627 1.00 91.81 71 GLY A O 1
ATOM 575 N N . ILE A 1 72 ? -21.788 -3.371 9.202 1.00 89.25 72 ILE A N 1
ATOM 576 C CA . ILE A 1 72 ? -20.869 -2.303 8.768 1.00 89.25 72 ILE A CA 1
ATOM 577 C C . ILE A 1 72 ? -20.204 -2.655 7.435 1.00 89.25 72 ILE A C 1
ATOM 579 O O . ILE A 1 72 ? -20.053 -1.783 6.582 1.00 89.25 72 ILE A O 1
ATOM 583 N N . LEU A 1 73 ? -19.792 -3.912 7.253 1.00 90.00 73 LEU A N 1
ATOM 584 C CA . LEU A 1 73 ? -19.107 -4.362 6.039 1.00 90.00 73 LEU A CA 1
ATOM 585 C C . LEU A 1 73 ? -20.037 -4.448 4.824 1.00 90.00 73 LEU A C 1
ATOM 587 O O . LEU A 1 73 ? -19.569 -4.249 3.703 1.00 90.00 73 LEU A O 1
ATOM 591 N N . ASP A 1 74 ? -21.333 -4.679 5.038 1.00 90.56 74 ASP A N 1
ATOM 592 C CA . ASP A 1 74 ? -22.351 -4.644 3.982 1.00 90.56 74 ASP A CA 1
ATOM 593 C C . ASP A 1 74 ? -22.662 -3.208 3.511 1.00 90.56 74 ASP A C 1
ATOM 595 O O . ASP A 1 74 ? -23.091 -2.993 2.374 1.00 90.56 74 ASP A O 1
ATOM 599 N N . ALA A 1 75 ? -22.402 -2.203 4.353 1.00 89.25 75 ALA A N 1
ATOM 600 C CA . ALA A 1 75 ? -22.558 -0.791 4.018 1.00 89.25 75 ALA A CA 1
ATOM 601 C C . ALA A 1 75 ? -21.312 -0.254 3.286 1.00 89.25 75 ALA A C 1
ATOM 603 O O . ALA A 1 75 ? -20.362 0.251 3.893 1.00 89.25 75 ALA A O 1
ATOM 604 N N . SER A 1 76 ? -21.314 -0.357 1.950 1.00 81.81 76 SER A N 1
ATOM 605 C CA . SER A 1 76 ? -20.172 -0.023 1.077 1.00 81.81 76 SER A CA 1
ATOM 606 C C . SER A 1 76 ? -19.677 1.430 1.155 1.00 81.81 76 SER A C 1
ATOM 608 O O . SER A 1 76 ? -18.576 1.739 0.703 1.00 81.81 76 SER A O 1
ATOM 610 N N . ASP A 1 77 ? -20.488 2.342 1.682 1.00 85.62 77 ASP A N 1
ATOM 611 C CA . ASP A 1 77 ? -20.158 3.758 1.854 1.00 85.62 77 ASP A CA 1
ATOM 612 C C . ASP A 1 77 ? -19.368 4.044 3.142 1.00 85.62 77 ASP A C 1
ATOM 614 O O . ASP A 1 77 ? -18.839 5.144 3.307 1.00 85.62 77 ASP A O 1
ATOM 618 N N . THR A 1 78 ? -19.224 3.059 4.032 1.00 88.00 78 THR A N 1
ATOM 619 C CA . THR A 1 78 ? -18.449 3.225 5.262 1.00 88.00 78 THR A CA 1
ATOM 620 C C . THR A 1 78 ? -16.946 3.105 5.014 1.00 88.00 78 THR A C 1
ATOM 622 O O . THR A 1 78 ? -16.475 2.310 4.197 1.00 88.00 78 THR A O 1
ATOM 625 N N . LEU A 1 79 ? -16.160 3.863 5.787 1.00 88.06 79 LEU A N 1
ATOM 626 C CA . LEU A 1 79 ? -14.694 3.802 5.742 1.00 88.06 79 LEU A CA 1
ATOM 627 C C . LEU A 1 79 ? -14.183 2.389 6.063 1.00 88.06 79 LEU A C 1
ATOM 629 O O . LEU A 1 79 ? -13.254 1.909 5.422 1.00 88.06 79 LEU A O 1
ATOM 633 N N . ALA A 1 80 ? -14.827 1.696 7.005 1.00 90.69 80 ALA A N 1
ATOM 634 C CA . ALA A 1 80 ? -14.478 0.330 7.381 1.00 90.69 80 ALA A CA 1
ATOM 635 C C . ALA A 1 80 ? -14.683 -0.671 6.232 1.00 90.69 80 ALA A C 1
ATOM 637 O O . ALA A 1 80 ? -13.784 -1.470 5.961 1.00 90.69 80 ALA A O 1
ATOM 638 N N . ALA A 1 81 ? -15.822 -0.608 5.530 1.00 92.31 81 ALA A N 1
ATOM 639 C CA . ALA A 1 81 ? -16.084 -1.461 4.372 1.00 92.31 81 ALA A CA 1
ATOM 640 C C . ALA A 1 81 ? -15.086 -1.193 3.235 1.00 92.31 81 ALA A C 1
ATOM 642 O O . ALA A 1 81 ? -14.524 -2.134 2.671 1.00 92.31 81 ALA A O 1
ATOM 643 N N . GLN A 1 82 ? -14.799 0.082 2.947 1.00 92.75 82 GLN A N 1
ATOM 644 C CA . GLN A 1 82 ? -13.813 0.473 1.933 1.00 92.75 82 GLN A CA 1
ATOM 645 C C . GLN A 1 82 ? -12.402 -0.005 2.295 1.00 92.75 82 GLN A C 1
ATOM 647 O O . GLN A 1 82 ? -11.716 -0.591 1.459 1.00 92.75 82 GLN A O 1
ATOM 652 N N . ALA A 1 83 ? -11.977 0.188 3.548 1.00 93.69 83 ALA A N 1
ATOM 653 C CA . ALA A 1 83 ? -10.683 -0.273 4.042 1.00 93.69 83 ALA A CA 1
ATOM 654 C C . ALA A 1 83 ? -10.546 -1.790 3.912 1.00 93.69 83 ALA A C 1
ATOM 656 O O . ALA A 1 83 ? -9.568 -2.279 3.346 1.00 93.69 83 ALA A O 1
ATOM 657 N N . TYR A 1 84 ? -11.553 -2.536 4.363 1.00 94.94 84 TYR A N 1
ATOM 658 C CA . TYR A 1 84 ? -11.554 -3.989 4.275 1.00 94.94 84 TYR A CA 1
ATOM 659 C C . TYR A 1 84 ? -11.491 -4.486 2.824 1.00 94.94 84 TYR A C 1
ATOM 661 O O . TYR A 1 84 ? -10.689 -5.372 2.505 1.00 94.94 84 TYR A O 1
ATOM 669 N N . ALA A 1 85 ? -12.295 -3.895 1.934 1.00 95.00 85 ALA A N 1
ATOM 670 C CA . ALA A 1 85 ? -12.306 -4.230 0.515 1.00 95.00 85 ALA A CA 1
ATOM 671 C C . ALA A 1 85 ? -10.938 -3.983 -0.140 1.00 95.00 85 ALA A C 1
ATOM 673 O O . ALA A 1 85 ? -10.423 -4.861 -0.838 1.00 95.00 85 ALA A O 1
ATOM 674 N N . GLU A 1 86 ? -10.309 -2.841 0.139 1.00 95.81 86 GLU A N 1
ATOM 675 C CA . GLU A 1 86 ? -8.996 -2.507 -0.413 1.00 95.81 86 GLU A CA 1
ATOM 676 C C . GLU A 1 86 ? -7.882 -3.397 0.141 1.00 95.81 86 GLU A C 1
ATOM 678 O O . GLU A 1 86 ? -7.058 -3.891 -0.629 1.00 95.81 86 GLU A O 1
ATOM 683 N N . ILE A 1 87 ? -7.876 -3.708 1.441 1.00 96.06 87 ILE A N 1
ATOM 684 C CA . ILE A 1 87 ? -6.911 -4.664 2.005 1.00 96.06 87 ILE A CA 1
ATOM 685 C C . ILE A 1 87 ? -7.064 -6.038 1.349 1.00 96.06 87 ILE A C 1
ATOM 687 O O . ILE A 1 87 ? -6.064 -6.653 0.967 1.00 96.06 87 ILE A O 1
ATOM 691 N N . LYS A 1 88 ? -8.298 -6.521 1.167 1.00 96.06 88 LYS A N 1
ATOM 692 C CA . LYS A 1 88 ? -8.570 -7.784 0.465 1.00 96.06 88 LYS A CA 1
ATOM 693 C C . LYS A 1 88 ? -8.077 -7.746 -0.986 1.00 96.06 88 LYS A C 1
ATOM 695 O O . LYS A 1 88 ? -7.474 -8.713 -1.449 1.00 96.06 88 LYS A O 1
ATOM 700 N N . ARG A 1 89 ? -8.280 -6.631 -1.693 1.00 97.62 89 ARG A N 1
ATOM 701 C CA . ARG A 1 89 ? -7.806 -6.438 -3.070 1.00 97.62 89 ARG A CA 1
ATOM 702 C C . ARG A 1 89 ? -6.278 -6.452 -3.153 1.00 97.62 89 ARG A C 1
ATOM 704 O O . ARG A 1 89 ? -5.719 -7.231 -3.920 1.00 97.62 89 ARG A O 1
ATOM 711 N N . VAL A 1 90 ? -5.599 -5.642 -2.341 1.00 97.81 90 VAL A N 1
ATOM 712 C CA . VAL A 1 90 ? -4.130 -5.512 -2.335 1.00 97.81 90 VAL A CA 1
ATOM 713 C C . VAL A 1 90 ? -3.453 -6.817 -1.915 1.00 97.81 90 VAL A C 1
ATOM 715 O O . VAL A 1 90 ? -2.471 -7.234 -2.530 1.00 97.81 90 VAL A O 1
ATOM 718 N N . THR A 1 91 ? -3.986 -7.512 -0.907 1.00 96.56 91 THR A N 1
ATOM 719 C CA . THR A 1 91 ? -3.470 -8.834 -0.510 1.00 96.56 91 THR A CA 1
ATOM 720 C C . THR A 1 91 ? -3.688 -9.882 -1.598 1.00 96.56 91 THR A C 1
ATOM 722 O O . THR A 1 91 ? -2.779 -10.668 -1.861 1.00 96.56 91 THR A O 1
ATOM 725 N N . GLY A 1 92 ? -4.834 -9.851 -2.287 1.00 97.56 92 GLY A N 1
ATOM 726 C CA . GLY A 1 92 ? -5.094 -10.661 -3.478 1.00 97.56 92 GLY A CA 1
ATOM 727 C C . GLY A 1 92 ? -4.051 -10.442 -4.573 1.00 97.56 92 GLY A C 1
ATOM 728 O O . GLY A 1 92 ? -3.463 -11.404 -5.061 1.00 97.56 92 GLY A O 1
ATOM 729 N N . ILE A 1 93 ? -3.754 -9.177 -4.886 1.00 98.38 93 ILE A N 1
ATOM 730 C CA . ILE A 1 93 ? -2.704 -8.801 -5.841 1.00 98.38 93 ILE A CA 1
ATOM 731 C C . ILE A 1 93 ? -1.350 -9.354 -5.390 1.00 98.38 93 ILE A C 1
ATOM 733 O O . ILE A 1 93 ? -0.685 -10.013 -6.187 1.00 98.38 93 ILE A O 1
ATOM 737 N N . ARG A 1 94 ? -0.960 -9.143 -4.120 1.00 97.88 94 ARG A N 1
ATOM 738 C CA . ARG A 1 94 ? 0.323 -9.617 -3.564 1.00 97.88 94 ARG A CA 1
ATOM 739 C C . ARG A 1 94 ? 0.500 -11.123 -3.730 1.00 97.88 94 ARG A C 1
ATOM 741 O O . ARG A 1 94 ? 1.584 -11.556 -4.106 1.00 97.88 94 ARG A O 1
ATOM 748 N N . MET A 1 95 ? -0.539 -11.908 -3.438 1.00 96.69 95 MET A N 1
ATOM 749 C CA . MET A 1 95 ? -0.483 -13.373 -3.518 1.00 96.69 95 MET A CA 1
ATOM 750 C C . MET A 1 95 ? -0.197 -13.890 -4.932 1.00 96.69 95 MET A C 1
ATOM 752 O O . MET A 1 95 ? 0.322 -14.992 -5.067 1.00 96.69 95 MET A O 1
ATOM 756 N N . GLY A 1 96 ? -0.512 -13.108 -5.968 1.00 96.88 96 GLY A N 1
ATOM 757 C CA . GLY A 1 96 ? -0.234 -13.459 -7.359 1.00 96.88 96 GLY A CA 1
ATOM 758 C C . GLY A 1 96 ? 1.180 -13.128 -7.843 1.00 96.88 96 GLY A C 1
ATOM 759 O O . GLY A 1 96 ? 1.481 -13.420 -8.994 1.00 96.88 96 GLY A O 1
ATOM 760 N N . GLN A 1 97 ? 2.035 -12.505 -7.020 1.00 98.00 97 GLN A N 1
ATOM 761 C CA . GLN A 1 97 ? 3.353 -12.037 -7.461 1.00 98.00 97 GLN A CA 1
ATOM 762 C C . GLN A 1 97 ? 4.499 -12.862 -6.866 1.00 98.00 97 GLN A C 1
ATOM 764 O O . GLN A 1 97 ? 4.752 -12.818 -5.658 1.00 98.00 97 GLN A O 1
ATOM 769 N N . ASP A 1 98 ? 5.273 -13.526 -7.724 1.00 97.81 98 ASP A N 1
ATOM 770 C CA . ASP A 1 98 ? 6.452 -14.311 -7.336 1.00 97.81 98 ASP A CA 1
ATOM 771 C C . ASP A 1 98 ? 7.514 -13.457 -6.620 1.00 97.81 98 ASP A C 1
ATOM 773 O O . ASP A 1 98 ? 8.157 -13.905 -5.667 1.00 97.81 98 ASP A O 1
ATOM 777 N N . ALA A 1 99 ? 7.690 -12.197 -7.034 1.00 98.00 99 ALA A N 1
ATOM 778 C CA . ALA A 1 99 ? 8.638 -11.268 -6.416 1.00 98.00 99 ALA A CA 1
ATOM 779 C C . ALA A 1 99 ? 8.267 -10.901 -4.968 1.00 98.00 99 ALA A C 1
ATOM 781 O O . ALA A 1 99 ? 9.127 -10.476 -4.196 1.00 98.00 99 ALA A O 1
ATOM 782 N N . PHE A 1 100 ? 7.013 -11.109 -4.559 1.00 98.06 100 PHE A N 1
ATOM 783 C CA . PHE A 1 100 ? 6.578 -10.900 -3.181 1.00 98.06 100 PHE A CA 1
ATOM 784 C C . PHE A 1 100 ? 6.713 -12.128 -2.281 1.00 98.06 100 PHE A C 1
ATOM 786 O O . PHE A 1 100 ? 6.469 -12.011 -1.075 1.00 98.06 100 PHE A O 1
ATOM 793 N N . HIS A 1 101 ? 7.188 -13.262 -2.808 1.00 97.50 101 HIS A N 1
ATOM 794 C CA . HIS A 1 101 ? 7.503 -14.441 -2.005 1.00 97.50 101 HIS A CA 1
ATOM 795 C C . HIS A 1 101 ? 8.383 -14.068 -0.790 1.00 97.50 101 HIS A C 1
ATOM 797 O O . HIS A 1 101 ? 9.316 -13.278 -0.948 1.00 97.50 101 HIS A O 1
ATOM 803 N N . PRO A 1 102 ? 8.153 -14.616 0.422 1.00 96.62 102 PRO A N 1
ATOM 804 C CA . PRO A 1 102 ? 8.851 -14.197 1.644 1.00 96.62 102 PRO A CA 1
ATOM 805 C C . PRO A 1 102 ? 10.381 -14.181 1.557 1.00 96.62 102 PRO A C 1
ATOM 807 O O . PRO A 1 102 ? 11.001 -13.311 2.153 1.00 96.62 102 PRO A O 1
ATOM 810 N N . ASN A 1 103 ? 10.953 -15.114 0.789 1.00 95.44 103 ASN A N 1
ATOM 811 C CA . ASN A 1 103 ? 12.399 -15.272 0.580 1.00 95.44 103 ASN A CA 1
ATOM 812 C C . ASN A 1 103 ? 12.916 -14.627 -0.722 1.00 95.44 103 ASN A C 1
ATOM 814 O O . ASN A 1 103 ? 14.053 -14.875 -1.120 1.00 95.44 103 ASN A O 1
ATOM 818 N N . ALA A 1 104 ? 12.068 -13.893 -1.445 1.00 97.06 104 ALA A N 1
ATOM 819 C CA . ALA A 1 104 ? 12.475 -13.162 -2.640 1.00 97.06 104 ALA A CA 1
ATOM 820 C C . ALA A 1 104 ? 13.429 -12.025 -2.264 1.00 97.06 104 ALA A C 1
ATOM 822 O O . ALA A 1 104 ? 13.314 -11.437 -1.190 1.00 97.06 104 ALA A O 1
ATOM 823 N N . THR A 1 105 ? 14.354 -11.701 -3.161 1.00 97.56 105 THR A N 1
ATOM 824 C CA . THR A 1 105 ? 15.358 -10.664 -2.922 1.00 97.56 105 THR A CA 1
ATOM 825 C C . THR A 1 105 ? 14.696 -9.302 -2.701 1.00 97.56 105 THR A C 1
ATOM 827 O O . THR A 1 105 ? 13.735 -8.962 -3.395 1.00 97.56 105 THR A O 1
ATOM 830 N N . GLN A 1 106 ? 15.229 -8.518 -1.759 1.00 97.88 106 GLN A N 1
ATOM 831 C CA . GLN A 1 106 ? 14.764 -7.172 -1.431 1.00 97.88 106 GLN A CA 1
ATOM 832 C C . GLN A 1 106 ? 15.929 -6.182 -1.331 1.00 97.88 106 GLN A C 1
ATOM 834 O O . GLN A 1 106 ? 16.966 -6.487 -0.746 1.00 97.88 106 GLN A O 1
ATOM 839 N N . TYR A 1 107 ? 15.709 -4.961 -1.821 1.00 96.81 107 TYR A N 1
ATOM 840 C CA . TYR A 1 107 ? 16.573 -3.809 -1.574 1.00 96.81 107 TYR A CA 1
ATOM 841 C C . TYR A 1 107 ? 15.748 -2.553 -1.291 1.00 96.81 107 TYR A C 1
ATOM 843 O O . TYR A 1 107 ? 14.711 -2.330 -1.914 1.00 96.81 107 TYR A O 1
ATOM 851 N N . THR A 1 108 ? 16.233 -1.700 -0.392 1.00 95.62 108 THR A N 1
ATOM 852 C CA . THR A 1 108 ? 15.657 -0.367 -0.167 1.00 95.62 108 THR A CA 1
ATOM 853 C C . THR A 1 108 ? 16.182 0.617 -1.204 1.00 95.62 108 THR A C 1
ATOM 855 O O . THR A 1 108 ? 17.383 0.666 -1.476 1.00 95.62 108 THR A O 1
ATOM 858 N N . LEU A 1 109 ? 15.283 1.413 -1.775 1.00 95.00 109 LEU A N 1
ATOM 859 C CA . LEU A 1 109 ? 15.608 2.453 -2.744 1.00 95.00 109 LEU A CA 1
ATOM 860 C C . LEU A 1 109 ? 15.905 3.766 -2.013 1.00 95.00 109 LEU A C 1
ATOM 862 O O . LEU A 1 109 ? 15.181 4.157 -1.101 1.00 95.00 109 LEU A O 1
ATOM 866 N N . GLN A 1 110 ? 16.962 4.458 -2.427 1.00 93.62 110 GLN A N 1
ATOM 867 C CA . GLN A 1 110 ? 17.358 5.746 -1.854 1.00 93.62 110 GLN A CA 1
ATOM 868 C C . GLN A 1 110 ? 16.670 6.881 -2.622 1.00 93.62 110 GLN A C 1
ATOM 870 O O . GLN A 1 110 ? 17.240 7.434 -3.560 1.00 93.62 110 GLN A O 1
ATOM 875 N N . LEU A 1 111 ? 15.422 7.188 -2.255 1.00 94.62 111 LEU A N 1
ATOM 876 C CA . LEU A 1 111 ? 14.563 8.164 -2.950 1.00 94.62 111 LEU A CA 1
ATOM 877 C C . LEU A 1 111 ? 14.337 9.461 -2.149 1.00 94.62 111 LEU A C 1
ATOM 879 O O . LEU A 1 111 ? 13.487 10.274 -2.509 1.00 94.62 111 LEU A O 1
ATOM 883 N N . GLY A 1 112 ? 15.120 9.665 -1.085 1.00 93.25 112 GLY A N 1
ATOM 884 C CA . GLY A 1 112 ? 14.970 10.769 -0.135 1.00 93.25 112 GLY A CA 1
ATOM 885 C C . GLY A 1 112 ? 13.984 10.454 0.993 1.00 93.25 112 GLY A C 1
ATOM 886 O O . GLY A 1 112 ? 13.612 9.301 1.199 1.00 93.25 112 GLY A O 1
ATOM 887 N N . ASP A 1 113 ? 13.561 11.491 1.717 1.00 94.31 113 ASP A N 1
ATOM 888 C CA . ASP A 1 113 ? 12.763 11.343 2.948 1.00 94.31 113 ASP A CA 1
ATOM 889 C C . ASP A 1 113 ? 11.244 11.336 2.698 1.00 94.31 113 ASP A C 1
ATOM 891 O O . ASP A 1 113 ? 10.454 10.989 3.573 1.00 94.31 113 ASP A O 1
ATOM 895 N N . GLU A 1 114 ? 10.819 11.738 1.498 1.00 96.69 114 GLU A N 1
ATOM 896 C CA . GLU A 1 114 ? 9.406 11.973 1.164 1.00 96.69 114 GLU A CA 1
ATOM 897 C C . GLU A 1 114 ? 8.774 10.824 0.368 1.00 96.69 114 GLU A C 1
ATOM 899 O O . GLU A 1 114 ? 7.548 10.703 0.300 1.00 96.69 114 GLU A O 1
ATOM 904 N N . ILE A 1 115 ? 9.609 9.980 -0.240 1.00 97.75 115 ILE A N 1
ATOM 905 C CA . ILE A 1 115 ? 9.197 8.810 -1.009 1.00 97.75 115 ILE A CA 1
ATOM 906 C C . ILE A 1 115 ? 9.914 7.600 -0.427 1.00 97.75 115 ILE A C 1
ATOM 908 O O . ILE A 1 115 ? 11.135 7.487 -0.492 1.00 97.75 115 ILE A O 1
ATOM 912 N N . PHE A 1 116 ? 9.137 6.666 0.101 1.00 97.81 116 PHE A N 1
ATOM 913 C CA . PHE A 1 116 ? 9.634 5.364 0.505 1.00 97.81 116 PHE A CA 1
ATOM 914 C C . PHE A 1 116 ? 9.620 4.408 -0.693 1.00 97.81 116 PHE A C 1
ATOM 916 O O . PHE A 1 116 ? 8.654 4.380 -1.458 1.00 97.81 116 PHE A O 1
ATOM 923 N N . GLY A 1 117 ? 10.672 3.606 -0.858 1.00 97.12 117 GLY A N 1
ATOM 924 C CA . GLY A 1 117 ? 10.780 2.683 -1.982 1.00 97.12 117 GLY A CA 1
ATOM 925 C C . GLY A 1 117 ? 11.485 1.379 -1.635 1.00 97.12 117 GLY A C 1
ATOM 926 O O . GLY A 1 117 ? 12.524 1.374 -0.975 1.00 97.12 117 GLY A O 1
ATOM 927 N N . LEU A 1 118 ? 10.945 0.274 -2.142 1.00 97.00 118 LEU A N 1
ATOM 928 C CA . LEU A 1 118 ? 11.559 -1.051 -2.110 1.00 97.00 118 LEU A CA 1
ATOM 929 C C . LEU A 1 118 ? 11.595 -1.627 -3.524 1.00 97.00 118 LEU A C 1
ATOM 931 O O . LEU A 1 118 ? 10.642 -1.482 -4.290 1.00 97.00 118 LEU A O 1
ATOM 935 N N . TRP A 1 119 ? 12.669 -2.334 -3.847 1.00 97.50 119 TRP A N 1
ATOM 936 C CA . TRP A 1 119 ? 12.737 -3.220 -5.000 1.00 97.50 119 TRP A CA 1
ATOM 937 C C . TRP A 1 119 ? 12.705 -4.671 -4.528 1.00 97.50 119 TRP A C 1
ATOM 939 O O . TRP A 1 119 ? 13.455 -5.059 -3.631 1.00 97.50 119 TRP A O 1
ATOM 949 N N . ARG A 1 120 ? 11.823 -5.461 -5.136 1.00 97.75 120 ARG A N 1
ATOM 950 C CA . ARG A 1 120 ? 11.674 -6.899 -4.929 1.00 97.75 120 ARG A CA 1
ATOM 951 C C . ARG A 1 120 ? 11.965 -7.636 -6.230 1.00 97.75 120 ARG A C 1
ATOM 953 O O . ARG A 1 120 ? 11.529 -7.190 -7.289 1.00 97.75 120 ARG A O 1
ATOM 960 N N . GLN A 1 121 ? 12.658 -8.769 -6.151 1.00 97.50 121 GLN A N 1
ATOM 961 C CA . GLN A 1 121 ? 12.948 -9.619 -7.308 1.00 97.50 121 GLN A CA 1
ATOM 962 C C . GLN A 1 121 ? 12.655 -11.087 -6.992 1.00 97.50 121 GLN A C 1
ATOM 964 O O . GLN A 1 121 ? 13.105 -11.609 -5.970 1.00 97.50 121 GLN A O 1
ATOM 969 N N . SER A 1 122 ? 11.915 -11.753 -7.882 1.00 97.62 122 SER A N 1
ATOM 970 C CA . SER A 1 122 ? 11.610 -13.182 -7.774 1.00 97.62 122 SER A CA 1
ATOM 971 C C . SER A 1 122 ? 12.880 -14.038 -7.799 1.00 97.62 122 SER A C 1
ATOM 973 O O . SER A 1 122 ? 13.915 -13.643 -8.336 1.00 97.62 122 SER A O 1
ATOM 975 N N . ALA A 1 123 ? 12.814 -15.246 -7.232 1.00 96.38 123 ALA A N 1
ATOM 976 C CA . ALA A 1 123 ? 13.977 -16.133 -7.123 1.00 96.38 123 ALA A CA 1
ATOM 977 C C . ALA A 1 123 ? 14.574 -16.530 -8.491 1.00 96.38 123 ALA A C 1
ATOM 979 O O . ALA A 1 123 ? 15.787 -16.686 -8.616 1.00 96.38 123 ALA A O 1
ATOM 980 N N . ASP A 1 124 ? 13.729 -16.651 -9.519 1.00 96.50 124 ASP A N 1
ATOM 981 C CA . ASP A 1 124 ? 14.119 -16.916 -10.911 1.00 96.50 124 ASP A CA 1
ATOM 982 C C . ASP A 1 124 ? 14.569 -15.653 -11.674 1.00 96.50 124 ASP A C 1
ATOM 984 O O . ASP A 1 124 ? 14.967 -15.741 -12.834 1.00 96.50 124 ASP A O 1
ATOM 988 N N . ARG A 1 125 ? 14.516 -14.482 -11.022 1.00 94.69 125 ARG A N 1
ATOM 989 C CA . ARG A 1 125 ? 14.831 -13.152 -11.563 1.00 94.69 125 ARG A CA 1
ATOM 990 C C . ARG A 1 125 ? 13.949 -12.706 -12.734 1.00 94.69 125 ARG A C 1
ATOM 992 O O . ARG A 1 125 ? 14.295 -11.728 -13.393 1.00 94.69 125 ARG A O 1
ATOM 999 N N . SER A 1 126 ? 12.823 -13.381 -12.988 1.00 94.94 126 SER A N 1
ATOM 1000 C CA . SER A 1 126 ? 11.916 -13.037 -14.092 1.00 94.94 126 SER A CA 1
ATOM 1001 C C . SER A 1 126 ? 10.980 -11.873 -13.767 1.00 94.94 126 SER A C 1
ATOM 1003 O O . SER A 1 126 ? 10.580 -11.145 -14.672 1.00 94.94 126 SER A O 1
ATOM 1005 N N . GLN A 1 127 ? 10.652 -11.669 -12.489 1.00 96.62 127 GLN A N 1
ATOM 1006 C CA . GLN A 1 127 ? 9.790 -10.587 -12.035 1.00 96.62 127 GLN A CA 1
ATOM 1007 C C . GLN A 1 127 ? 10.555 -9.628 -11.127 1.00 96.62 127 GLN A C 1
ATOM 1009 O O . GLN A 1 127 ? 11.176 -10.028 -10.141 1.00 96.62 127 GLN A O 1
ATOM 1014 N N . SER A 1 128 ? 10.445 -8.342 -11.438 1.00 95.81 128 SER A N 1
ATOM 1015 C CA . SER A 1 128 ? 10.820 -7.234 -10.569 1.00 95.81 128 SER A CA 1
ATOM 1016 C C . SER A 1 128 ? 9.579 -6.444 -10.176 1.00 95.81 128 SER A C 1
ATOM 1018 O O . SER A 1 128 ? 8.688 -6.225 -10.996 1.00 95.81 128 SER A O 1
ATOM 1020 N N . ILE A 1 129 ? 9.529 -5.998 -8.922 1.00 97.50 129 ILE A N 1
ATOM 1021 C CA . ILE A 1 129 ? 8.514 -5.070 -8.425 1.00 97.50 129 ILE A CA 1
ATOM 1022 C C . ILE A 1 129 ? 9.200 -3.911 -7.718 1.00 97.50 129 ILE A C 1
ATOM 1024 O O . ILE A 1 129 ? 9.963 -4.111 -6.774 1.00 97.50 129 ILE A O 1
ATOM 1028 N N . PHE A 1 130 ? 8.892 -2.696 -8.153 1.00 97.25 130 PHE A N 1
ATOM 1029 C CA . PHE A 1 130 ? 9.238 -1.464 -7.461 1.00 97.25 130 PHE A CA 1
ATOM 1030 C C . PHE A 1 130 ? 8.007 -1.004 -6.683 1.00 97.25 130 PHE A C 1
ATOM 1032 O O . PHE A 1 130 ? 7.035 -0.522 -7.265 1.00 97.25 130 PHE A O 1
ATOM 1039 N N . ALA A 1 131 ? 8.036 -1.191 -5.366 1.00 97.88 131 ALA A N 1
ATOM 1040 C CA . ALA A 1 131 ? 6.996 -0.724 -4.465 1.00 97.88 131 ALA A CA 1
ATOM 1041 C C . ALA A 1 131 ? 7.363 0.673 -3.964 1.00 97.88 131 ALA A C 1
ATOM 1043 O O . ALA A 1 131 ? 8.273 0.828 -3.151 1.00 97.88 131 ALA A O 1
ATOM 1044 N N . ILE A 1 132 ? 6.668 1.684 -4.477 1.00 97.94 132 ILE A N 1
ATOM 1045 C CA . ILE A 1 132 ? 6.961 3.103 -4.266 1.00 97.94 132 ILE A CA 1
ATOM 1046 C C . ILE A 1 132 ? 5.786 3.741 -3.544 1.00 97.94 132 ILE A C 1
ATOM 1048 O O . ILE A 1 132 ? 4.649 3.572 -3.969 1.00 97.94 132 ILE A O 1
ATOM 1052 N N . THR A 1 133 ? 6.039 4.481 -2.470 1.00 98.50 133 THR A N 1
ATOM 1053 C CA . THR A 1 133 ? 5.000 5.160 -1.690 1.00 98.50 133 THR A CA 1
ATOM 1054 C C . THR A 1 133 ? 5.412 6.590 -1.377 1.00 98.50 133 THR A C 1
ATOM 1056 O O . THR A 1 133 ? 6.455 6.814 -0.769 1.00 98.50 133 THR A O 1
ATOM 1059 N N . ASN A 1 134 ? 4.582 7.563 -1.750 1.00 98.31 134 ASN A N 1
ATOM 1060 C CA . ASN A 1 134 ? 4.669 8.909 -1.185 1.00 98.31 134 ASN A CA 1
ATOM 1061 C C . ASN A 1 134 ? 4.252 8.837 0.288 1.00 98.31 134 ASN A C 1
ATOM 1063 O O . ASN A 1 134 ? 3.187 8.314 0.584 1.00 98.31 134 ASN A O 1
ATOM 1067 N N . VAL A 1 135 ? 5.059 9.347 1.217 1.00 97.44 135 VAL A N 1
ATOM 1068 C CA . VAL A 1 135 ? 4.734 9.324 2.660 1.00 97.44 135 VAL A CA 1
ATOM 1069 C C . VAL A 1 135 ? 4.287 10.690 3.190 1.00 97.44 135 VAL A C 1
ATOM 1071 O O . VAL A 1 135 ? 4.242 10.916 4.398 1.00 97.44 135 VAL A O 1
ATOM 1074 N N . THR A 1 136 ? 3.941 11.614 2.292 1.00 97.44 136 THR A N 1
ATOM 1075 C CA . THR A 1 136 ? 3.578 12.998 2.621 1.00 97.44 136 THR A CA 1
ATOM 1076 C C . THR A 1 136 ? 2.152 13.349 2.195 1.00 97.44 136 THR A C 1
ATOM 1078 O O . THR A 1 136 ? 1.580 12.733 1.295 1.00 97.44 136 THR A O 1
ATOM 1081 N N . ALA A 1 137 ? 1.607 14.410 2.799 1.00 96.94 137 ALA A N 1
ATOM 1082 C CA . ALA A 1 137 ? 0.310 14.995 2.445 1.00 96.94 137 ALA A CA 1
ATOM 1083 C C . ALA A 1 137 ? 0.345 15.871 1.172 1.00 96.94 137 ALA A C 1
ATOM 1085 O O . ALA A 1 137 ? -0.641 16.518 0.832 1.00 96.94 137 ALA A O 1
ATOM 1086 N N . SER A 1 138 ? 1.476 15.920 0.463 1.00 96.88 138 SER A N 1
ATOM 1087 C CA . SER A 1 138 ? 1.655 16.736 -0.744 1.00 96.88 138 SER A CA 1
ATOM 1088 C C . SER A 1 138 ? 2.055 15.865 -1.927 1.00 96.88 138 SER A C 1
ATOM 1090 O O . SER A 1 138 ? 2.689 14.828 -1.746 1.00 96.88 138 SER A O 1
ATOM 1092 N N . SER A 1 139 ? 1.700 16.271 -3.144 1.00 97.50 139 SER A N 1
ATOM 1093 C CA . SER A 1 139 ? 2.085 15.523 -4.341 1.00 97.50 139 SER A CA 1
ATOM 1094 C C . SER A 1 139 ? 3.602 15.561 -4.552 1.00 97.50 139 SER A C 1
ATOM 1096 O O . SER A 1 139 ? 4.220 16.621 -4.434 1.00 97.50 139 SER A O 1
ATOM 1098 N N . LYS A 1 140 ? 4.202 14.422 -4.912 1.00 97.44 140 LYS A N 1
ATOM 1099 C CA . LYS A 1 140 ? 5.651 14.283 -5.122 1.00 97.44 140 LYS A CA 1
ATOM 1100 C C . LYS A 1 140 ? 5.979 13.788 -6.517 1.00 97.44 140 LYS A C 1
ATOM 1102 O O . LYS A 1 140 ? 5.319 12.898 -7.039 1.00 97.44 140 LYS A O 1
ATOM 1107 N N . TYR A 1 141 ? 7.002 14.384 -7.117 1.00 95.94 141 TYR A N 1
ATOM 1108 C CA . TYR A 1 141 ? 7.500 13.956 -8.415 1.00 95.94 141 TYR A CA 1
ATOM 1109 C C . TYR A 1 141 ? 8.639 12.957 -8.224 1.00 95.94 141 TYR A C 1
ATOM 1111 O O . TYR A 1 141 ? 9.662 13.285 -7.624 1.00 95.94 141 TYR A O 1
ATOM 1119 N N . LEU A 1 142 ? 8.476 11.754 -8.766 1.00 93.94 142 LEU A N 1
ATOM 1120 C CA . LEU A 1 142 ? 9.523 10.747 -8.842 1.00 93.94 142 LEU A CA 1
ATOM 1121 C C . LEU A 1 142 ? 10.131 10.755 -10.242 1.00 93.94 142 LEU A C 1
ATOM 1123 O O . LEU A 1 142 ? 9.455 10.447 -11.222 1.00 93.94 142 LEU A O 1
ATOM 1127 N N . ASN A 1 143 ? 11.425 11.051 -10.340 1.00 90.50 143 ASN A N 1
ATOM 1128 C CA . ASN A 1 143 ? 12.165 10.841 -11.578 1.00 90.50 143 ASN A CA 1
ATOM 1129 C C . ASN A 1 143 ? 12.398 9.339 -11.774 1.00 90.50 143 ASN A C 1
ATOM 1131 O O . ASN A 1 143 ? 13.077 8.719 -10.957 1.00 90.50 143 ASN A O 1
ATOM 1135 N N . LEU A 1 144 ? 11.885 8.754 -12.857 1.00 87.19 144 LEU A N 1
ATOM 1136 C CA . LEU A 1 144 ? 12.012 7.315 -13.078 1.00 87.19 144 LEU A CA 1
ATOM 1137 C C . LEU A 1 144 ? 13.451 6.877 -13.345 1.00 87.19 144 LEU A C 1
ATOM 1139 O O . LEU A 1 144 ? 13.760 5.734 -13.073 1.00 87.19 144 LEU A O 1
ATOM 1143 N N . ASN A 1 145 ? 14.360 7.769 -13.744 1.00 83.12 145 ASN A N 1
ATOM 1144 C CA . ASN A 1 145 ? 15.784 7.432 -13.851 1.00 83.12 145 ASN A CA 1
ATOM 1145 C C . ASN A 1 145 ? 16.444 7.166 -12.485 1.00 83.12 145 ASN A C 1
ATOM 1147 O O . ASN A 1 145 ? 17.541 6.619 -12.438 1.00 83.12 145 ASN A O 1
ATOM 1151 N N . SER A 1 146 ? 15.817 7.589 -11.378 1.00 82.81 146 SER A N 1
ATOM 1152 C CA . SER A 1 146 ? 16.310 7.303 -10.019 1.00 82.81 146 SER A CA 1
ATOM 1153 C C . SER A 1 146 ? 16.028 5.868 -9.571 1.00 82.81 146 SER A C 1
ATOM 1155 O O . SER A 1 146 ? 16.629 5.388 -8.612 1.00 82.81 146 SER A O 1
ATOM 1157 N N . ILE A 1 147 ? 15.138 5.174 -10.282 1.00 81.69 147 ILE A N 1
ATOM 1158 C CA . ILE A 1 147 ? 14.867 3.758 -10.094 1.00 81.69 147 ILE A CA 1
ATOM 1159 C C . ILE A 1 147 ? 15.330 3.032 -11.359 1.00 81.69 147 ILE A C 1
ATOM 1161 O O . ILE A 1 147 ? 15.021 3.450 -12.464 1.00 81.69 147 ILE A O 1
ATOM 1165 N N . ASN A 1 148 ? 16.143 1.983 -11.229 1.00 74.94 148 ASN A N 1
ATOM 1166 C CA . ASN A 1 148 ? 16.779 1.310 -12.374 1.00 74.94 148 ASN A CA 1
ATOM 1167 C C . ASN A 1 148 ? 15.780 0.453 -13.178 1.00 74.94 148 ASN A C 1
ATOM 1169 O O . ASN A 1 148 ? 15.962 -0.757 -13.317 1.00 74.94 148 ASN A O 1
ATOM 1173 N N . LEU A 1 149 ? 14.705 1.063 -13.680 1.00 79.44 149 LEU A N 1
ATOM 1174 C CA . LEU A 1 149 ? 13.761 0.412 -14.573 1.00 79.44 149 LEU A CA 1
ATOM 1175 C C . LEU A 1 149 ? 14.469 0.066 -15.877 1.00 79.44 149 LEU A C 1
ATOM 1177 O O . LEU A 1 149 ? 15.150 0.888 -16.494 1.00 79.44 149 LEU A O 1
ATOM 1181 N N . ILE A 1 150 ? 14.286 -1.174 -16.307 1.00 75.69 150 ILE A N 1
ATOM 1182 C CA . ILE A 1 150 ? 14.819 -1.644 -17.575 1.00 75.69 150 ILE A CA 1
ATOM 1183 C C . ILE A 1 150 ? 13.938 -1.055 -18.680 1.00 75.69 150 ILE A C 1
ATOM 1185 O O . ILE A 1 150 ? 12.780 -1.438 -18.835 1.00 75.69 150 ILE A O 1
ATOM 1189 N N . PHE A 1 151 ? 14.487 -0.111 -19.450 1.00 67.62 151 PHE A N 1
ATOM 1190 C CA . PHE A 1 151 ? 13.756 0.620 -20.496 1.00 67.62 151 PHE A CA 1
ATOM 1191 C C . PHE A 1 151 ? 13.191 -0.263 -21.617 1.00 67.62 151 PHE A C 1
ATOM 1193 O O . PHE A 1 151 ? 12.283 0.163 -22.325 1.00 67.62 151 PHE A O 1
ATOM 1200 N N . SER A 1 152 ? 13.736 -1.467 -21.812 1.00 70.50 152 SER A N 1
ATOM 1201 C CA . SER A 1 152 ? 13.256 -2.422 -22.817 1.00 70.50 152 SER A CA 1
ATOM 1202 C C . SER A 1 152 ? 12.048 -3.245 -22.364 1.00 70.50 152 SER A C 1
ATOM 1204 O O . SER A 1 152 ? 11.540 -4.036 -23.154 1.00 70.50 152 SER A O 1
ATOM 1206 N N . GLU A 1 153 ? 11.606 -3.100 -21.116 1.00 78.38 153 GLU A N 1
ATOM 1207 C CA . GLU A 1 153 ? 10.450 -3.816 -20.579 1.00 78.38 153 GLU A CA 1
ATOM 1208 C C . GLU A 1 153 ? 9.209 -2.921 -20.527 1.00 78.38 153 GLU A C 1
ATOM 1210 O O . GLU A 1 153 ? 9.297 -1.696 -20.410 1.00 78.38 153 GLU A O 1
ATOM 1215 N N . ASN A 1 154 ? 8.036 -3.550 -20.608 1.00 85.69 154 ASN A N 1
ATOM 1216 C CA . ASN A 1 154 ? 6.770 -2.880 -20.348 1.00 85.69 154 ASN A CA 1
ATOM 1217 C C . ASN A 1 154 ? 6.474 -2.970 -18.856 1.00 85.69 154 ASN A C 1
ATOM 1219 O O . ASN A 1 154 ? 6.469 -4.063 -18.294 1.00 85.69 154 ASN A O 1
ATOM 1223 N N . TRP A 1 155 ? 6.199 -1.827 -18.239 1.00 92.69 155 TRP A N 1
ATOM 1224 C CA . TRP A 1 155 ? 5.927 -1.750 -16.812 1.00 92.69 155 TRP A CA 1
ATOM 1225 C C . TRP A 1 155 ? 4.442 -1.477 -16.570 1.00 92.69 155 TRP A C 1
ATOM 1227 O O . TRP A 1 155 ? 3.819 -0.711 -17.302 1.00 92.69 155 TRP A O 1
ATOM 1237 N N . LEU A 1 156 ? 3.878 -2.090 -15.536 1.00 94.75 156 LEU A N 1
ATOM 1238 C CA . LEU A 1 156 ? 2.488 -1.932 -15.106 1.00 94.75 156 LEU A CA 1
ATOM 1239 C C . LEU A 1 156 ? 2.470 -1.580 -13.622 1.00 94.75 156 LEU A C 1
ATOM 1241 O O . LEU A 1 156 ? 3.149 -2.236 -12.836 1.00 94.75 156 LEU A O 1
ATOM 1245 N N . ASP A 1 157 ? 1.663 -0.604 -13.216 1.00 96.88 157 ASP A N 1
ATOM 1246 C CA . ASP A 1 157 ? 1.294 -0.473 -11.808 1.00 96.88 157 ASP A CA 1
ATOM 1247 C C . ASP A 1 157 ? 0.186 -1.473 -11.456 1.00 96.88 157 ASP A C 1
ATOM 1249 O O . ASP A 1 157 ? -0.961 -1.315 -11.870 1.00 96.88 157 ASP A O 1
ATOM 1253 N N . LEU A 1 158 ? 0.522 -2.487 -10.660 1.00 98.12 158 LEU A N 1
ATOM 1254 C CA . LEU A 1 158 ? -0.401 -3.533 -10.216 1.00 98.12 158 LEU A CA 1
ATOM 1255 C C . LEU A 1 158 ? -1.595 -2.986 -9.423 1.00 98.12 158 LEU A C 1
ATOM 1257 O O . LEU A 1 158 ? -2.649 -3.620 -9.398 1.00 98.12 158 LEU A O 1
ATOM 1261 N N . LEU A 1 159 ? -1.444 -1.840 -8.748 1.00 97.75 159 LEU A N 1
ATOM 1262 C CA . LEU A 1 159 ? -2.501 -1.300 -7.895 1.00 97.75 159 LEU A CA 1
ATOM 1263 C C . LEU A 1 159 ? -3.575 -0.559 -8.691 1.00 97.75 159 LEU A C 1
ATOM 1265 O O . LEU A 1 159 ? -4.751 -0.689 -8.343 1.00 97.75 159 LEU A O 1
ATOM 1269 N N . SER A 1 160 ? -3.192 0.181 -9.735 1.00 96.50 160 SER A N 1
ATOM 1270 C CA . SER A 1 160 ? -4.116 0.937 -10.595 1.00 96.50 160 SER A CA 1
ATOM 1271 C C . SER A 1 160 ? -4.443 0.253 -11.926 1.00 96.50 160 SER A C 1
ATOM 1273 O O . SER A 1 160 ? -5.424 0.616 -12.571 1.00 96.50 160 SER A O 1
ATOM 1275 N N . GLY A 1 161 ? -3.633 -0.715 -12.362 1.00 95.69 161 GLY A N 1
ATOM 1276 C CA . GLY A 1 161 ? -3.723 -1.322 -13.690 1.00 95.69 161 GLY A CA 1
ATOM 1277 C C . GLY A 1 161 ? -3.202 -0.426 -14.821 1.00 95.69 161 GLY A C 1
ATOM 1278 O O . GLY A 1 161 ? -3.410 -0.734 -15.994 1.00 95.69 161 GLY A O 1
ATOM 1279 N N . VAL A 1 162 ? -2.540 0.691 -14.502 1.00 93.62 162 VAL A N 1
ATOM 1280 C CA . VAL A 1 162 ? -2.036 1.640 -15.503 1.00 93.62 162 VAL A CA 1
ATOM 1281 C C . VAL A 1 162 ? -0.660 1.211 -16.009 1.00 93.62 162 VAL A C 1
ATOM 1283 O O . VAL A 1 162 ? 0.270 0.997 -15.232 1.00 93.62 162 VAL A O 1
ATOM 1286 N N . MET A 1 163 ? -0.518 1.127 -17.334 1.00 92.31 163 MET A N 1
ATOM 1287 C CA . MET A 1 163 ? 0.761 0.861 -17.996 1.00 92.31 163 MET A CA 1
ATOM 1288 C C . MET A 1 163 ? 1.665 2.097 -17.964 1.00 92.31 163 MET A C 1
ATOM 1290 O O . MET A 1 163 ? 1.242 3.210 -18.281 1.00 92.31 163 MET A O 1
ATOM 1294 N N . LEU A 1 164 ? 2.941 1.889 -17.658 1.00 89.06 164 LEU A N 1
ATOM 1295 C CA . LEU A 1 164 ? 3.994 2.880 -17.804 1.00 89.06 164 LEU A CA 1
ATOM 1296 C C . LEU A 1 164 ? 4.651 2.676 -19.168 1.00 89.06 164 LEU A C 1
ATOM 1298 O O . LEU A 1 164 ? 5.234 1.633 -19.460 1.00 89.06 164 LEU A O 1
ATOM 1302 N N . THR A 1 165 ? 4.541 3.690 -20.018 1.00 79.12 165 THR A N 1
ATOM 1303 C CA . THR A 1 165 ? 5.147 3.664 -21.351 1.00 79.12 165 THR A CA 1
ATOM 1304 C C . THR A 1 165 ? 6.641 3.972 -21.282 1.00 79.12 165 THR A C 1
ATOM 1306 O O . THR A 1 165 ? 7.097 4.670 -20.378 1.00 79.12 165 THR A O 1
ATOM 1309 N N . SER A 1 166 ? 7.398 3.560 -22.297 1.00 69.56 166 SER A N 1
ATOM 1310 C CA . SER A 1 166 ? 8.816 3.922 -22.451 1.00 69.56 166 SER A CA 1
ATOM 1311 C C . SER A 1 166 ? 9.067 5.437 -22.553 1.00 69.56 166 SER A C 1
ATOM 1313 O O . SER A 1 166 ? 10.186 5.895 -22.331 1.00 69.56 166 SER A O 1
ATOM 1315 N N . ALA A 1 167 ? 8.036 6.233 -22.856 1.00 70.19 167 ALA A N 1
ATOM 1316 C CA . ALA A 1 167 ? 8.104 7.693 -22.860 1.00 70.19 167 ALA A CA 1
ATOM 1317 C C . ALA A 1 167 ? 7.956 8.317 -21.458 1.00 70.19 167 ALA A C 1
ATOM 1319 O O . ALA A 1 167 ? 8.228 9.509 -21.285 1.00 70.19 167 ALA A O 1
ATOM 1320 N N . THR A 1 168 ? 7.530 7.544 -20.456 1.00 77.94 168 THR A N 1
ATOM 1321 C CA . THR A 1 168 ? 7.323 8.035 -19.095 1.00 77.94 168 THR A CA 1
ATOM 1322 C C . THR A 1 168 ? 8.682 8.294 -18.441 1.00 77.94 168 THR A C 1
ATOM 1324 O O . THR A 1 168 ? 9.419 7.371 -18.117 1.00 77.94 168 THR A O 1
ATOM 1327 N N . LYS A 1 169 ? 9.034 9.572 -18.251 1.00 82.69 169 LYS A N 1
ATOM 1328 C CA . LYS A 1 169 ? 10.301 9.993 -17.614 1.00 82.69 169 LYS A CA 1
ATOM 1329 C C . LYS A 1 169 ? 10.191 10.182 -16.100 1.00 82.69 169 LYS A C 1
ATOM 1331 O O . LYS A 1 169 ? 11.198 10.266 -15.400 1.00 82.69 169 LYS A O 1
ATOM 1336 N N . GLY A 1 170 ? 8.972 10.285 -15.593 1.00 89.00 170 GLY A N 1
ATOM 1337 C CA . GLY A 1 170 ? 8.695 10.514 -14.186 1.00 89.00 170 GLY A CA 1
ATOM 1338 C C . GLY A 1 170 ? 7.235 10.265 -13.860 1.00 89.00 170 GLY A C 1
ATOM 1339 O O . GLY A 1 170 ? 6.395 10.188 -14.758 1.00 89.00 170 GLY A O 1
ATOM 1340 N N . LEU A 1 171 ? 6.954 10.138 -12.570 1.00 91.69 171 LEU A N 1
ATOM 1341 C CA . LEU A 1 171 ? 5.623 9.907 -12.031 1.00 91.69 171 LEU A CA 1
ATOM 1342 C C . LEU A 1 171 ? 5.271 11.021 -11.057 1.00 91.69 171 LEU A C 1
ATOM 1344 O O . LEU A 1 171 ? 6.072 11.377 -10.195 1.00 91.69 171 LEU A O 1
ATOM 1348 N N . GLN A 1 172 ? 4.054 11.539 -11.174 1.00 95.75 172 GLN A N 1
ATOM 1349 C CA . GLN A 1 172 ? 3.476 12.396 -10.153 1.00 95.75 172 GLN A CA 1
ATOM 1350 C C . GLN A 1 172 ? 2.689 11.514 -9.184 1.00 95.75 172 GLN A C 1
ATOM 1352 O O . GLN A 1 172 ? 1.631 11.002 -9.537 1.00 95.75 172 GLN A O 1
ATOM 1357 N N . LEU A 1 173 ? 3.212 11.341 -7.975 1.00 97.69 173 LEU A N 1
ATOM 1358 C CA . LEU A 1 173 ? 2.544 10.634 -6.89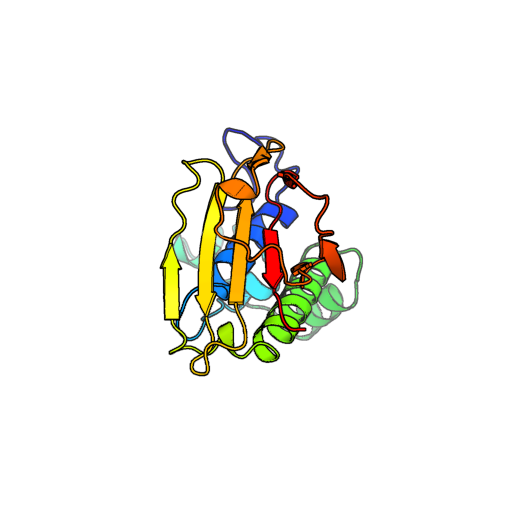0 1.00 97.69 173 LEU A CA 1
ATOM 1359 C C . LEU A 1 173 ? 1.631 11.614 -6.152 1.00 97.69 173 LEU A C 1
ATOM 1361 O O . LEU A 1 173 ? 2.088 12.667 -5.697 1.00 97.69 173 LEU A O 1
ATOM 1365 N N . ALA A 1 174 ? 0.352 11.276 -6.029 1.00 98.31 174 ALA A N 1
ATOM 1366 C CA . ALA A 1 174 ? -0.589 11.983 -5.166 1.00 98.31 174 ALA A CA 1
ATOM 1367 C C . ALA A 1 174 ? -0.213 11.798 -3.676 1.00 98.31 174 ALA A C 1
ATOM 1369 O O . ALA A 1 174 ? 0.604 10.921 -3.359 1.00 98.31 174 ALA A O 1
ATOM 1370 N N . PRO A 1 175 ? -0.758 12.614 -2.751 1.00 98.12 175 PRO A N 1
ATOM 1371 C CA . PRO A 1 175 ? -0.570 12.427 -1.313 1.00 98.12 175 PRO A CA 1
ATOM 1372 C C . PRO A 1 175 ? -0.814 10.978 -0.894 1.00 98.12 175 PRO A C 1
ATOM 1374 O O . PRO A 1 175 ? -1.834 10.395 -1.250 1.00 98.12 175 PRO A O 1
ATOM 1377 N N . TYR A 1 176 ? 0.142 10.393 -0.175 1.00 98.06 176 TYR A N 1
ATOM 1378 C CA . TYR A 1 176 ? 0.078 9.008 0.308 1.00 98.06 176 TYR A CA 1
ATOM 1379 C C . TYR A 1 176 ? -0.135 7.913 -0.757 1.00 98.06 176 TYR A C 1
ATOM 1381 O O . TYR A 1 176 ? -0.434 6.770 -0.423 1.00 98.06 176 TYR A O 1
ATOM 1389 N N . GLN A 1 177 ? 0.041 8.214 -2.046 1.00 98.31 177 GLN A N 1
ATOM 1390 C CA . GLN A 1 177 ? -0.134 7.217 -3.097 1.00 98.31 177 GLN A CA 1
ATOM 1391 C C . GLN A 1 177 ? 0.969 6.155 -3.046 1.00 98.31 177 GLN A C 1
ATOM 1393 O O . GLN A 1 177 ? 2.161 6.482 -3.028 1.00 98.31 177 GLN A O 1
ATOM 1398 N N . THR A 1 178 ? 0.559 4.888 -3.121 1.00 98.44 178 THR A N 1
ATOM 1399 C CA . THR A 1 178 ? 1.441 3.748 -3.384 1.00 98.44 178 THR A CA 1
ATOM 1400 C C . THR A 1 178 ? 1.255 3.247 -4.815 1.00 98.44 178 THR A C 1
ATOM 1402 O O . THR A 1 178 ? 0.136 3.201 -5.320 1.00 98.44 178 THR A O 1
ATOM 1405 N N . MET A 1 179 ? 2.352 2.846 -5.455 1.00 97.94 179 MET A N 1
ATOM 1406 C CA . MET A 1 179 ? 2.380 2.146 -6.740 1.00 97.94 179 MET A CA 1
ATOM 1407 C C . MET A 1 179 ? 3.251 0.894 -6.618 1.00 97.94 179 MET A C 1
ATOM 1409 O O . MET A 1 179 ? 4.321 0.940 -6.005 1.00 97.94 179 MET A O 1
ATOM 1413 N N . TRP A 1 180 ? 2.815 -0.215 -7.216 1.00 98.19 180 TRP A N 1
ATOM 1414 C CA . TRP A 1 180 ? 3.587 -1.459 -7.314 1.00 98.19 180 TRP A CA 1
ATOM 1415 C C . TRP A 1 180 ? 3.893 -1.733 -8.781 1.00 98.19 180 TRP A C 1
ATOM 1417 O O . TRP A 1 180 ? 3.113 -2.362 -9.490 1.00 98.19 180 TRP A O 1
ATOM 1427 N N . ILE A 1 181 ? 5.033 -1.222 -9.234 1.00 96.31 181 ILE A N 1
ATOM 1428 C CA . ILE A 1 181 ? 5.403 -1.197 -10.646 1.00 96.31 181 ILE A CA 1
ATOM 1429 C C . ILE A 1 181 ? 6.137 -2.495 -10.988 1.00 96.31 181 ILE A C 1
ATOM 1431 O O . ILE A 1 181 ? 7.212 -2.749 -10.445 1.00 96.31 181 ILE A O 1
ATOM 1435 N N . THR A 1 182 ? 5.574 -3.308 -11.881 1.00 96.56 182 THR A N 1
ATOM 1436 C CA . THR A 1 182 ? 6.122 -4.614 -12.265 1.00 96.56 182 THR A CA 1
ATOM 1437 C C . THR A 1 182 ? 6.338 -4.763 -13.762 1.00 96.56 182 THR A C 1
ATOM 1439 O O . THR A 1 182 ? 5.641 -4.138 -14.557 1.00 96.56 182 THR A O 1
ATOM 1442 N N . ASN A 1 183 ? 7.292 -5.611 -14.138 1.00 94.50 183 ASN A N 1
ATOM 1443 C CA . ASN A 1 183 ? 7.567 -6.000 -15.519 1.00 94.50 183 ASN A CA 1
ATOM 1444 C C . ASN A 1 183 ? 6.817 -7.272 -15.963 1.00 94.50 183 ASN A C 1
ATOM 1446 O O . ASN A 1 183 ? 6.889 -7.653 -17.130 1.00 94.50 183 ASN A O 1
ATOM 1450 N N . LYS A 1 184 ? 6.120 -7.951 -15.044 1.00 92.69 184 LYS A N 1
ATOM 1451 C CA . LYS A 1 184 ? 5.388 -9.199 -15.296 1.00 92.69 184 LYS A CA 1
ATOM 1452 C C . LYS A 1 184 ? 4.110 -9.201 -14.463 1.00 92.69 184 LYS A C 1
ATOM 1454 O O . LYS A 1 184 ? 4.190 -8.977 -13.258 1.00 92.69 184 LYS A O 1
ATOM 1459 N N . TYR A 1 185 ? 2.967 -9.431 -15.102 1.00 87.00 185 TYR A N 1
ATOM 1460 C CA . TYR A 1 185 ? 1.630 -9.278 -14.523 1.00 87.00 185 TYR A CA 1
ATOM 1461 C C 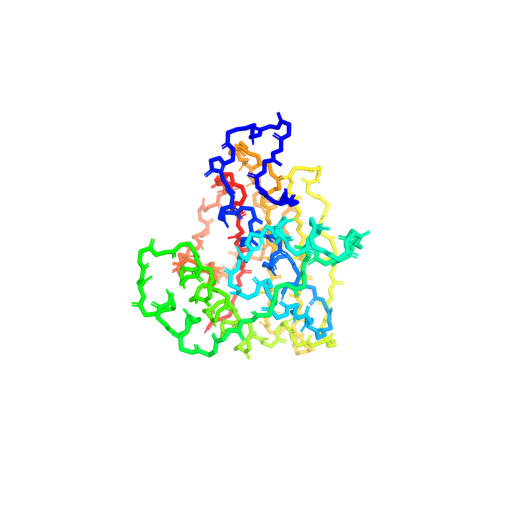. TYR A 1 185 ? 0.680 -10.388 -14.969 1.00 87.00 185 TYR A C 1
ATOM 1463 O O . TYR A 1 185 ? 0.890 -10.935 -16.077 1.00 87.00 185 TYR A O 1
#

pLDDT: mean 92.33, std 6.52, range [67.62, 98.5]

Sequence (185 aa):
DALGQTDTDPSGQFVMERYLAAHCIMFAFEGVPAIYFNSLFATANFYEGVKETRHNRTINRLKWKQDDLEGILDASDTLAAQAYAEIKRVTGIRMGQDAFHPNATQYTLQLGDEIFGLWRQSADRSQSIFAITNVTASSKYLNLNSINLIFSENWLDLLSGVMLTSATKGLQLAPYQTMWITNKY